Protein AF-A0A378MJ26-F1 (afdb_monomer)

pLDDT: mean 74.01, std 27.98, range [27.72, 98.81]

Radius of gyration: 25.52 Å; Cα contacts (8 Å, |Δi|>4): 151; chains: 1; bounding box: 56×74×54 Å

Structure (mmCIF, N/CA/C/O backbone):
data_AF-A0A378MJ26-F1
#
_entry.id   AF-A0A378MJ26-F1
#
loop_
_atom_site.group_PDB
_atom_site.id
_atom_site.type_symbol
_atom_site.label_atom_id
_atom_site.label_alt_id
_atom_site.label_comp_id
_atom_site.label_asym_id
_atom_site.label_entity_id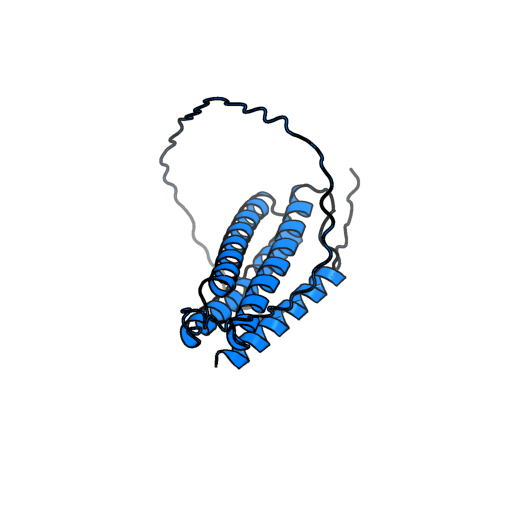
_atom_site.label_seq_id
_atom_site.pdbx_PDB_ins_code
_atom_site.Cartn_x
_atom_site.Cartn_y
_atom_site.Cartn_z
_atom_site.occupancy
_atom_site.B_iso_or_equiv
_atom_site.auth_seq_id
_atom_site.auth_comp_id
_atom_site.auth_asym_id
_atom_site.auth_atom_id
_atom_site.pdbx_PDB_model_num
ATOM 1 N N . MET A 1 1 ? -27.516 7.188 29.081 1.00 41.84 1 MET A N 1
ATOM 2 C CA . MET A 1 1 ? -26.418 7.323 28.101 1.00 41.84 1 MET A CA 1
ATOM 3 C C . MET A 1 1 ? -27.018 7.063 26.730 1.00 41.84 1 MET A C 1
ATOM 5 O O . MET A 1 1 ? -27.682 6.045 26.564 1.00 41.84 1 MET A O 1
ATOM 9 N N . LYS A 1 2 ? -26.960 8.046 25.827 1.00 33.22 2 LYS A N 1
ATOM 10 C CA . LYS A 1 2 ? -27.619 7.982 24.514 1.00 33.22 2 LYS A CA 1
ATOM 11 C C . LYS A 1 2 ? -26.778 7.089 23.599 1.00 33.22 2 LYS A C 1
ATOM 13 O O . LYS A 1 2 ? -25.600 7.364 23.418 1.00 33.22 2 LYS A O 1
ATOM 18 N N . LYS A 1 3 ? -27.381 6.023 23.070 1.00 40.03 3 LYS A N 1
ATOM 19 C CA . LYS A 1 3 ? -26.793 5.185 22.023 1.00 40.03 3 LYS A CA 1
ATOM 20 C C . LYS A 1 3 ? -26.755 6.020 20.744 1.00 40.03 3 LYS A C 1
ATOM 22 O O . LYS A 1 3 ? -27.811 6.293 20.177 1.00 40.03 3 LYS A O 1
ATOM 27 N N . LEU A 1 4 ? -25.573 6.486 20.356 1.00 32.94 4 LEU A N 1
ATOM 28 C CA . LEU A 1 4 ? -25.363 7.118 19.062 1.00 32.94 4 LEU A CA 1
ATOM 29 C C . LEU A 1 4 ? -25.220 5.984 18.042 1.00 32.94 4 LEU A C 1
ATOM 31 O O . LEU A 1 4 ? -24.189 5.328 17.966 1.00 32.94 4 LEU A O 1
ATOM 35 N N . LEU A 1 5 ? -26.313 5.691 17.341 1.00 36.50 5 LEU A N 1
ATOM 36 C CA . LEU A 1 5 ? -26.301 4.869 16.136 1.00 36.50 5 LEU A CA 1
ATOM 37 C C . LEU A 1 5 ? -25.604 5.690 15.047 1.00 36.50 5 LEU A C 1
ATOM 39 O O . LEU A 1 5 ? -26.249 6.470 14.350 1.00 36.50 5 LEU A O 1
ATOM 43 N N . LEU A 1 6 ? -24.284 5.556 14.950 1.00 39.00 6 LEU A N 1
ATOM 44 C CA . LEU A 1 6 ? -23.549 5.961 13.761 1.00 39.00 6 LEU A CA 1
ATOM 45 C C . LEU A 1 6 ? -23.764 4.870 12.717 1.00 39.00 6 LEU A C 1
ATOM 47 O O . LEU A 1 6 ? -23.126 3.822 12.722 1.00 39.00 6 LEU A O 1
ATOM 51 N N . VAL A 1 7 ? -24.750 5.114 11.858 1.00 36.91 7 VAL A N 1
ATOM 52 C CA . VAL A 1 7 ? -24.884 4.440 10.570 1.00 36.91 7 VAL A CA 1
ATOM 53 C C . VAL A 1 7 ? -23.757 4.992 9.698 1.00 36.91 7 VAL A C 1
ATOM 55 O O . VAL A 1 7 ? -23.975 5.897 8.898 1.00 36.91 7 VAL A O 1
ATOM 58 N N . PHE A 1 8 ? -22.530 4.519 9.921 1.00 40.41 8 PHE A N 1
ATOM 59 C CA . PHE A 1 8 ? -21.489 4.657 8.915 1.00 40.41 8 PHE A CA 1
ATOM 60 C C . PHE A 1 8 ? -21.934 3.805 7.736 1.00 40.41 8 PHE A C 1
ATOM 62 O O . PHE A 1 8 ? -22.254 2.623 7.897 1.00 40.41 8 PHE A O 1
ATOM 69 N N . GLY A 1 9 ? -22.087 4.463 6.586 1.00 35.66 9 GLY A N 1
ATOM 70 C CA . GLY A 1 9 ? -22.447 3.819 5.336 1.00 35.66 9 GLY A CA 1
ATOM 71 C C . GLY A 1 9 ? -21.596 2.574 5.164 1.00 35.66 9 GLY A C 1
ATOM 72 O O . GLY A 1 9 ? -20.396 2.604 5.420 1.00 35.66 9 GLY A O 1
ATOM 73 N N . VAL A 1 10 ? -22.258 1.473 4.814 1.00 41.44 10 VAL A N 1
ATOM 74 C CA . VAL A 1 10 ? -21.604 0.214 4.482 1.00 41.44 10 VAL A CA 1
ATOM 75 C C . VAL A 1 10 ? -20.578 0.537 3.408 1.00 41.44 10 VAL A C 1
ATOM 77 O O . VAL A 1 10 ? -20.935 0.754 2.251 1.00 41.44 10 VAL A O 1
ATOM 80 N N . LEU A 1 11 ? -19.320 0.628 3.820 1.00 38.59 11 LEU A N 1
ATOM 81 C CA . LEU A 1 11 ? -18.196 0.794 2.932 1.00 38.59 11 LEU A CA 1
ATOM 82 C C . LEU A 1 11 ? -18.033 -0.579 2.283 1.00 38.59 11 LEU A C 1
ATOM 84 O O . LEU A 1 11 ? -17.382 -1.478 2.809 1.00 38.59 11 LEU A O 1
ATOM 88 N N . LEU A 1 12 ? -18.809 -0.786 1.216 1.00 40.4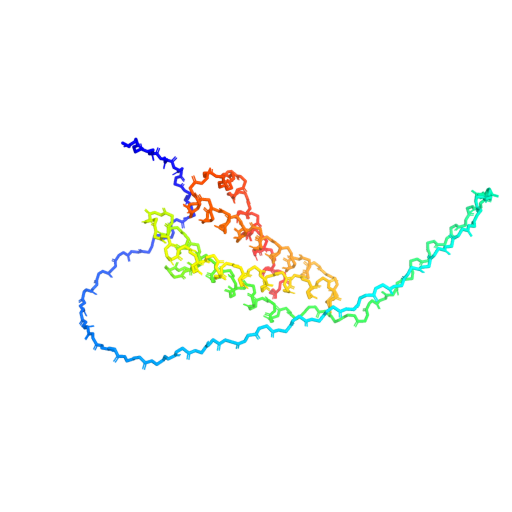1 12 LEU A N 1
ATOM 89 C CA . LEU A 1 12 ? -18.801 -1.978 0.381 1.00 40.41 12 LEU A CA 1
ATOM 90 C C . LEU A 1 12 ? -17.483 -1.986 -0.395 1.00 40.41 12 LEU A C 1
ATOM 92 O O . LEU A 1 12 ? -17.468 -1.793 -1.606 1.00 40.41 12 LEU A O 1
ATOM 96 N N . LEU A 1 13 ? -16.378 -2.249 0.305 1.00 44.59 13 LEU A N 1
ATOM 97 C CA . LEU A 1 13 ? -15.264 -2.966 -0.297 1.00 44.59 13 LEU A CA 1
ATOM 98 C C . LEU A 1 13 ? -15.880 -4.269 -0.794 1.00 44.59 13 LEU A C 1
ATOM 100 O O . LEU A 1 13 ? -16.390 -5.068 -0.006 1.00 44.59 13 LEU A O 1
ATOM 104 N N . SER A 1 14 ? -16.002 -4.355 -2.116 1.00 38.53 14 SER A N 1
ATOM 105 C CA . SER A 1 14 ? -16.611 -5.434 -2.884 1.00 38.53 14 SER A CA 1
ATOM 106 C C . SER A 1 14 ? -16.611 -6.756 -2.120 1.00 38.53 14 SER A C 1
ATOM 108 O O . SER A 1 14 ? -15.579 -7.410 -2.005 1.00 38.53 14 SER A O 1
ATOM 110 N N . LEU A 1 15 ? -17.788 -7.151 -1.610 1.00 36.97 15 LEU A N 1
ATOM 111 C CA . LEU A 1 15 ? -18.037 -8.499 -1.113 1.00 36.97 15 LEU A CA 1
ATOM 112 C C . LEU A 1 15 ? -17.757 -9.472 -2.266 1.00 36.97 15 LEU A C 1
ATOM 114 O O . LEU A 1 15 ? -18.637 -9.778 -3.075 1.00 36.97 15 LEU A O 1
ATOM 118 N N . GLY A 1 16 ? -16.530 -9.981 -2.328 1.00 31.47 16 GLY A N 1
ATOM 119 C CA . GLY A 1 16 ? -16.249 -11.262 -2.944 1.00 31.47 16 GLY A CA 1
ATOM 120 C C . GLY A 1 16 ? -17.086 -12.297 -2.204 1.00 31.47 16 GLY A C 1
ATOM 121 O O . GLY A 1 16 ? -16.778 -12.685 -1.080 1.00 31.47 16 GLY A O 1
ATOM 122 N N . LEU A 1 17 ? -18.209 -12.684 -2.808 1.00 31.86 17 LEU A N 1
ATOM 123 C CA . LEU A 1 17 ? -19.111 -13.721 -2.324 1.00 31.86 17 LEU A CA 1
ATOM 124 C C . LEU A 1 17 ? -18.363 -15.071 -2.298 1.00 31.86 17 LEU A C 1
ATOM 126 O O . LEU A 1 17 ? -18.468 -15.873 -3.223 1.00 31.86 17 LEU A O 1
ATOM 130 N N . ALA A 1 18 ? -17.601 -15.349 -1.240 1.00 34.31 18 ALA A N 1
ATOM 131 C CA . ALA A 1 18 ? -17.119 -16.693 -0.949 1.00 34.31 18 ALA A CA 1
ATOM 132 C C . ALA A 1 18 ? -18.161 -17.403 -0.077 1.00 34.31 18 ALA A C 1
ATOM 134 O O . ALA A 1 18 ? -18.455 -17.014 1.053 1.00 34.31 18 ALA A O 1
ATOM 135 N N . ALA A 1 19 ? -18.776 -18.430 -0.658 1.00 29.81 19 ALA A N 1
ATOM 136 C CA . ALA A 1 19 ? -19.819 -19.232 -0.046 1.00 29.81 19 ALA A CA 1
ATOM 137 C C . ALA A 1 19 ? -19.384 -19.849 1.296 1.00 29.81 19 ALA A C 1
ATOM 139 O O . ALA A 1 19 ? -18.313 -20.433 1.433 1.00 29.81 19 ALA A O 1
ATOM 140 N N . CYS A 1 20 ? -20.298 -19.772 2.260 1.00 29.83 20 CYS A N 1
ATOM 141 C CA . CYS A 1 20 ? -20.237 -20.399 3.570 1.00 29.83 20 CYS A CA 1
ATOM 142 C C . CYS A 1 20 ? -20.012 -21.922 3.457 1.00 29.83 20 CYS A C 1
ATOM 144 O O . CYS A 1 20 ? -20.815 -22.629 2.841 1.00 29.83 20 CYS A O 1
ATOM 146 N N . LYS A 1 21 ? -18.967 -22.445 4.105 1.00 33.62 21 LYS A N 1
ATOM 147 C CA . LYS A 1 21 ? -18.923 -23.842 4.555 1.00 33.62 21 LYS A CA 1
ATOM 148 C C . LYS A 1 21 ? -18.512 -23.890 6.019 1.00 33.62 21 LYS A C 1
ATOM 150 O O . LYS A 1 21 ? -17.355 -23.707 6.369 1.00 33.62 21 LYS A O 1
ATOM 155 N N . THR A 1 22 ? -19.504 -24.155 6.854 1.00 34.94 22 THR A N 1
ATOM 156 C CA . THR A 1 22 ? -19.378 -24.560 8.250 1.00 34.94 22 THR A CA 1
ATOM 157 C C . THR A 1 22 ? -18.671 -25.910 8.363 1.00 34.94 22 THR A C 1
ATOM 159 O O . THR A 1 22 ? -19.033 -26.858 7.663 1.00 34.94 22 THR A O 1
ATOM 162 N N . ALA A 1 23 ? -17.748 -26.021 9.317 1.00 31.22 23 ALA A N 1
ATOM 163 C CA . ALA A 1 23 ? -17.515 -27.251 10.066 1.00 31.22 23 ALA A CA 1
ATOM 164 C C . ALA A 1 23 ? -16.940 -26.915 11.453 1.00 31.22 23 ALA A C 1
ATOM 166 O O . ALA A 1 23 ? -15.793 -26.497 11.584 1.00 31.22 23 ALA A O 1
ATOM 167 N N . ASP A 1 24 ? -17.768 -27.111 12.477 1.00 35.88 24 ASP A N 1
ATOM 168 C CA . ASP A 1 24 ? -17.391 -27.135 13.889 1.00 35.88 24 ASP A CA 1
ATOM 169 C C . ASP A 1 24 ? -16.464 -28.322 14.210 1.00 35.88 24 ASP A C 1
ATOM 171 O O . ASP A 1 24 ? -16.768 -29.459 13.837 1.00 35.88 24 ASP A O 1
ATOM 175 N N . ASN A 1 25 ? -15.393 -28.091 14.983 1.00 33.00 25 ASN A N 1
ATOM 176 C CA . ASN A 1 25 ? -15.246 -28.622 16.353 1.00 33.00 25 ASN A CA 1
ATOM 177 C C . ASN A 1 25 ? -13.850 -28.373 16.972 1.00 33.00 25 ASN A C 1
ATOM 179 O O . ASN A 1 25 ? -12.848 -28.910 16.517 1.00 33.00 25 ASN A O 1
ATOM 183 N N . SER A 1 26 ? -13.858 -27.634 18.090 1.00 34.75 26 SER A N 1
ATOM 184 C CA . SER A 1 26 ? -13.291 -27.962 19.416 1.00 34.75 26 SER A CA 1
ATOM 185 C C . SER A 1 26 ? -11.930 -28.677 19.541 1.00 34.75 26 SER A C 1
ATOM 187 O O . SER A 1 26 ? -11.811 -29.861 19.243 1.00 34.75 26 SER A O 1
ATOM 189 N N . SER A 1 27 ? -10.963 -28.034 20.213 1.00 28.84 27 SER A N 1
ATOM 190 C CA . SER A 1 27 ? -10.511 -28.445 21.564 1.00 28.84 27 SER A CA 1
ATOM 191 C C . SER A 1 27 ? -9.521 -27.428 22.160 1.00 28.84 27 SER A C 1
ATOM 193 O O . SER A 1 27 ? -8.908 -26.642 21.446 1.00 28.84 27 SER A O 1
ATOM 195 N N . ALA A 1 28 ? -9.428 -27.406 23.489 1.00 32.03 28 ALA A N 1
ATOM 196 C CA . ALA A 1 28 ? -8.846 -26.343 24.297 1.00 32.03 28 ALA A CA 1
ATOM 197 C C . ALA A 1 28 ? -7.544 -26.756 25.030 1.00 32.03 28 ALA A C 1
ATOM 199 O O . ALA A 1 28 ? -7.288 -27.944 25.203 1.00 32.03 28 ALA A O 1
ATOM 200 N N . ILE A 1 29 ? -6.864 -25.733 25.586 1.00 31.48 29 ILE A N 1
ATOM 201 C CA . ILE A 1 29 ? -5.961 -25.717 26.771 1.00 31.48 29 ILE A CA 1
ATOM 202 C C . ILE A 1 29 ? -4.489 -26.150 26.546 1.00 31.48 29 ILE A C 1
ATOM 204 O O . ILE A 1 29 ? -4.211 -27.321 26.333 1.00 31.48 29 ILE A O 1
ATOM 208 N N . SER A 1 30 ? -3.500 -25.257 26.750 1.00 27.72 30 SER A N 1
ATOM 209 C CA . SER A 1 30 ? -2.912 -24.948 28.076 1.00 27.72 30 SER A CA 1
ATOM 210 C C . SER A 1 30 ? -1.718 -23.976 28.034 1.00 27.72 30 SER A C 1
ATOM 212 O O . SER A 1 30 ? -0.936 -23.958 27.091 1.00 27.72 30 SER A O 1
ATOM 214 N N . ASN A 1 31 ? -1.577 -23.225 29.128 1.00 31.58 31 ASN A N 1
ATOM 215 C CA . ASN A 1 31 ? -0.540 -22.249 29.479 1.00 31.58 31 ASN A CA 1
ATOM 216 C C . ASN A 1 31 ? 0.922 -22.734 29.383 1.00 31.58 31 ASN A C 1
ATOM 218 O O . ASN A 1 31 ? 1.231 -23.864 29.764 1.00 31.58 31 ASN A O 1
ATOM 222 N N . SER A 1 32 ? 1.846 -21.786 29.166 1.00 28.30 32 SER A N 1
ATOM 223 C CA . SER A 1 32 ? 2.973 -21.566 30.096 1.00 28.30 32 SER A CA 1
ATOM 224 C C . SER A 1 32 ? 3.619 -20.182 29.954 1.00 28.30 32 SER A C 1
ATOM 226 O O . SER A 1 32 ? 3.966 -19.745 28.864 1.00 28.30 32 SER A O 1
ATOM 228 N N . ASN A 1 33 ? 3.785 -19.537 31.114 1.00 34.94 33 ASN A N 1
ATOM 229 C CA . ASN A 1 33 ? 4.551 -18.322 31.399 1.00 34.94 33 ASN A CA 1
ATOM 230 C C . ASN A 1 33 ? 6.022 -18.387 30.958 1.00 34.94 33 ASN A C 1
ATOM 232 O O . ASN A 1 33 ? 6.658 -19.426 31.136 1.00 34.94 33 ASN A O 1
ATOM 236 N N . LYS A 1 34 ? 6.587 -17.221 30.613 1.00 31.86 34 LYS A N 1
ATOM 237 C CA . LYS A 1 34 ? 7.864 -16.665 31.128 1.00 31.86 34 LYS A CA 1
ATOM 238 C C . LYS A 1 34 ? 8.054 -15.278 30.506 1.00 31.86 34 LYS A C 1
ATOM 240 O O . LYS A 1 34 ? 8.027 -15.157 29.295 1.00 31.86 34 LYS A O 1
ATOM 245 N N . GLU A 1 35 ? 7.952 -14.191 31.256 1.00 33.25 35 GLU A N 1
ATOM 246 C CA . GLU A 1 35 ? 8.903 -13.578 32.199 1.00 33.25 35 GLU A CA 1
ATOM 247 C C . GLU A 1 35 ? 9.295 -12.205 31.647 1.00 33.25 35 GLU A C 1
ATOM 249 O O . GLU A 1 35 ? 9.642 -12.045 30.482 1.00 33.25 35 GLU A O 1
ATOM 254 N N . ALA A 1 36 ? 9.151 -11.211 32.515 1.00 40.03 36 ALA A N 1
ATOM 255 C CA . ALA A 1 36 ? 9.443 -9.818 32.269 1.00 40.03 36 ALA A CA 1
ATOM 256 C C . ALA A 1 36 ? 10.946 -9.577 32.088 1.00 40.03 36 ALA A C 1
ATOM 258 O O . ALA A 1 36 ? 11.759 -10.162 32.801 1.00 40.03 36 ALA A O 1
ATOM 259 N N . SER A 1 37 ? 11.296 -8.605 31.250 1.00 33.47 37 SER A N 1
ATOM 260 C CA . SER A 1 37 ? 12.498 -7.807 31.464 1.00 33.47 37 SER A CA 1
ATOM 261 C C . SER A 1 37 ? 12.195 -6.350 31.133 1.00 33.47 37 SER A C 1
ATOM 263 O O . SER A 1 37 ? 11.621 -6.030 30.097 1.00 33.47 37 SER A O 1
ATOM 265 N N . LYS A 1 38 ?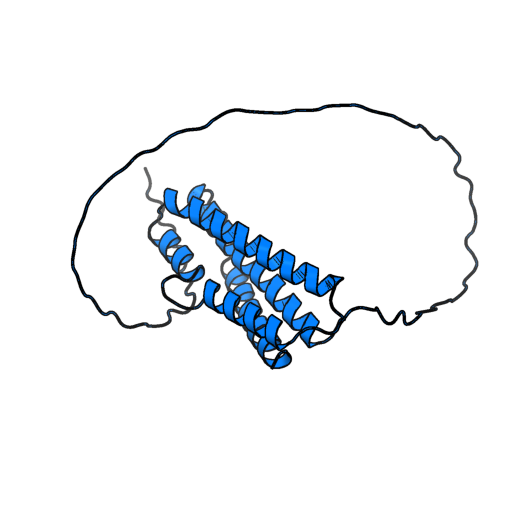 12.525 -5.489 32.088 1.00 36.53 38 LYS A N 1
ATOM 266 C CA . LYS A 1 38 ? 12.424 -4.029 32.084 1.00 36.53 38 LYS A CA 1
ATOM 267 C C . LYS A 1 38 ? 13.852 -3.505 32.298 1.00 36.53 38 LYS A C 1
ATOM 269 O O . LYS A 1 38 ? 14.648 -4.254 32.863 1.00 36.53 38 LYS A O 1
ATOM 274 N N . ILE A 1 39 ? 14.069 -2.210 32.016 1.00 31.91 39 ILE A N 1
ATOM 275 C CA . ILE A 1 39 ? 15.252 -1.348 32.304 1.00 31.91 39 ILE A CA 1
ATOM 276 C C . ILE A 1 39 ? 16.142 -1.162 31.054 1.00 31.91 39 ILE A C 1
ATOM 278 O O . ILE A 1 39 ? 16.490 -2.155 30.433 1.00 31.91 39 ILE A O 1
ATOM 282 N N . ALA A 1 40 ? 16.598 0.031 30.650 1.00 30.42 40 ALA A N 1
ATOM 283 C CA . ALA A 1 40 ? 16.296 1.434 30.974 1.00 30.42 40 ALA A CA 1
ATOM 284 C C . ALA A 1 40 ? 17.021 2.352 29.958 1.00 30.42 40 ALA A C 1
ATOM 286 O O . ALA A 1 40 ? 17.854 1.882 29.187 1.00 30.42 40 ALA A O 1
ATOM 287 N N . ASP A 1 41 ? 16.669 3.638 30.035 1.00 34.41 41 ASP A N 1
ATOM 288 C CA . ASP A 1 41 ? 17.259 4.853 29.455 1.00 34.41 41 ASP A CA 1
ATOM 289 C C . ASP A 1 41 ? 18.772 4.874 29.182 1.00 34.41 41 ASP A C 1
ATOM 291 O O . ASP A 1 41 ? 19.563 4.485 30.039 1.00 34.41 41 ASP A O 1
ATOM 295 N N . GLU A 1 42 ? 19.157 5.555 28.095 1.00 34.44 42 GLU A N 1
ATOM 296 C CA . GLU A 1 42 ? 20.314 6.462 28.095 1.00 34.44 42 GLU A CA 1
ATOM 297 C C . GLU A 1 42 ? 19.992 7.749 27.308 1.00 34.44 42 GLU A C 1
ATOM 299 O O . GLU A 1 42 ? 19.967 7.773 26.079 1.00 34.44 42 GLU A O 1
ATOM 304 N N . GLU A 1 43 ? 19.774 8.845 2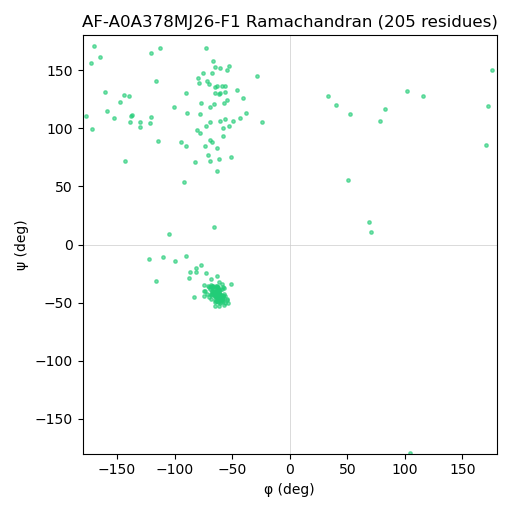8.041 1.00 35.03 43 GLU A N 1
ATOM 305 C CA . GLU A 1 43 ? 19.941 10.217 27.554 1.00 35.03 43 GLU A CA 1
ATOM 306 C C . GLU A 1 43 ? 21.437 10.525 27.357 1.00 35.03 43 GLU A C 1
ATOM 308 O O . GLU A 1 43 ? 22.250 10.267 28.249 1.00 35.03 43 GLU A O 1
ATOM 313 N N . LYS A 1 44 ? 21.799 11.209 26.262 1.00 37.28 44 LYS A N 1
ATOM 314 C CA . LYS A 1 44 ? 22.994 12.069 26.224 1.00 37.28 44 LYS A CA 1
ATOM 315 C C . LYS A 1 44 ? 22.707 13.393 25.519 1.00 37.28 44 LYS A C 1
ATOM 317 O O . LYS A 1 44 ? 22.538 13.454 24.308 1.00 37.28 44 LYS A O 1
ATOM 322 N N . GLN A 1 45 ? 22.715 14.455 26.320 1.00 31.92 45 GLN A N 1
ATOM 323 C CA . GLN A 1 45 ? 22.887 15.847 25.909 1.00 31.92 45 GLN A CA 1
ATOM 324 C C . GLN A 1 45 ? 24.370 16.175 25.667 1.00 31.92 45 GLN A C 1
ATOM 326 O O . GLN A 1 45 ? 25.216 15.776 26.466 1.00 31.92 45 GLN A O 1
ATOM 331 N N . GLN A 1 46 ? 24.652 17.004 24.658 1.00 30.39 46 GLN A N 1
ATOM 332 C CA . GLN A 1 46 ? 25.700 18.049 24.626 1.00 30.39 46 GLN A CA 1
ATOM 333 C C . GLN A 1 46 ? 25.489 18.858 23.329 1.00 30.39 46 GLN A C 1
ATOM 335 O O . GLN A 1 46 ? 25.605 18.300 22.249 1.00 30.39 46 GLN A O 1
ATOM 340 N N . LYS A 1 47 ? 24.844 20.030 23.359 1.00 28.83 47 LYS A N 1
ATOM 341 C CA . LYS A 1 47 ? 25.295 21.392 23.725 1.00 28.83 47 LYS A CA 1
ATOM 342 C C . LYS A 1 47 ? 26.105 22.113 22.625 1.00 28.83 47 LYS A C 1
ATOM 344 O O . LYS A 1 47 ? 27.273 21.814 22.435 1.00 28.83 47 LYS A O 1
ATOM 349 N N . GLU A 1 48 ? 25.406 23.084 22.023 1.00 37.19 48 GLU A N 1
ATOM 350 C CA . GLU A 1 48 ? 25.780 24.418 21.505 1.00 37.19 48 GLU A CA 1
ATOM 351 C C . GLU A 1 48 ? 27.175 24.655 20.912 1.00 37.19 48 GLU A C 1
ATOM 353 O O . GLU A 1 48 ? 28.171 24.603 21.627 1.00 37.19 48 GLU A O 1
ATOM 358 N N . GLU A 1 49 ? 27.192 25.198 19.691 1.00 32.91 49 GLU A N 1
ATOM 359 C CA . GLU A 1 49 ? 28.025 26.367 19.405 1.00 32.91 49 GLU A CA 1
ATOM 360 C C . GLU A 1 49 ? 27.311 27.305 18.418 1.00 32.91 49 GLU A C 1
ATOM 362 O O . GLU A 1 49 ? 26.782 26.882 17.391 1.00 32.91 49 GLU A O 1
ATOM 367 N N . SER A 1 50 ? 27.234 28.577 18.805 1.00 32.25 50 SER A N 1
ATOM 368 C CA . SER A 1 50 ? 26.710 29.688 18.017 1.00 32.25 50 SER A CA 1
ATOM 369 C C . SER A 1 50 ? 27.857 30.307 17.225 1.00 32.25 50 SER A C 1
ATOM 371 O O . SER A 1 50 ? 28.850 30.693 17.836 1.00 32.25 50 SER A O 1
ATOM 373 N N . GLU A 1 51 ? 27.690 30.518 15.921 1.00 36.47 51 GLU A N 1
ATOM 374 C CA . GLU A 1 51 ? 28.483 31.509 15.190 1.00 36.47 51 GLU A CA 1
ATOM 375 C C . GLU A 1 51 ? 27.562 32.554 14.555 1.00 36.47 51 GLU A C 1
ATOM 377 O O . GLU A 1 51 ? 26.781 32.308 13.639 1.00 36.47 51 GLU A O 1
ATOM 382 N N . GLU A 1 52 ? 27.656 33.743 15.136 1.00 30.83 52 GLU A N 1
ATOM 383 C CA . GLU A 1 52 ? 27.224 35.022 14.607 1.00 30.83 52 GLU A CA 1
ATOM 384 C C . GLU A 1 52 ? 28.140 35.397 13.433 1.00 30.83 52 GLU A C 1
ATOM 386 O O . GLU A 1 52 ? 29.337 35.605 13.625 1.00 30.83 52 GLU A O 1
ATOM 391 N N . VAL A 1 53 ? 27.586 35.536 12.227 1.00 35.78 53 VAL A N 1
ATOM 392 C CA . VAL A 1 53 ? 28.241 36.280 11.142 1.00 35.78 53 VAL A CA 1
ATOM 393 C C . VAL A 1 53 ? 27.314 37.406 10.709 1.00 35.78 53 VAL A C 1
ATOM 395 O O . VAL A 1 53 ? 26.297 37.211 10.048 1.00 35.78 53 VAL A O 1
ATOM 398 N N . THR A 1 54 ? 27.686 38.606 11.136 1.00 34.69 54 THR A N 1
ATOM 399 C CA . THR A 1 54 ? 27.227 39.881 10.596 1.00 34.69 54 THR A CA 1
ATOM 400 C C . THR A 1 54 ? 27.998 40.176 9.306 1.00 34.69 54 THR A C 1
ATOM 402 O O . THR A 1 54 ? 29.207 39.956 9.250 1.00 34.69 54 THR A O 1
ATOM 405 N N . GLY A 1 55 ? 27.332 40.691 8.266 1.00 31.44 55 GLY A N 1
ATOM 406 C CA . GLY A 1 55 ? 28.042 41.130 7.061 1.00 31.44 55 GLY A CA 1
ATOM 407 C C . GLY A 1 55 ? 27.170 41.486 5.859 1.00 31.44 55 GLY A C 1
ATOM 408 O O . GLY A 1 55 ? 27.006 40.661 4.976 1.00 31.44 55 GLY A O 1
ATOM 409 N N . ASN A 1 56 ? 26.714 42.741 5.845 1.00 34.59 56 ASN A N 1
ATOM 410 C CA . ASN A 1 56 ? 26.422 43.619 4.701 1.00 34.59 56 ASN A CA 1
ATOM 411 C C . ASN A 1 56 ? 25.504 43.153 3.556 1.00 34.59 56 ASN A C 1
ATOM 413 O O . ASN A 1 56 ? 25.895 42.399 2.670 1.00 34.59 56 ASN A O 1
ATOM 417 N N . ASP A 1 57 ? 24.345 43.816 3.505 1.00 45.41 57 ASP A N 1
ATOM 418 C CA . ASP A 1 57 ? 23.665 44.198 2.269 1.00 45.41 57 ASP A CA 1
ATOM 419 C C . ASP A 1 57 ? 24.603 45.056 1.404 1.00 45.41 57 ASP A C 1
ATOM 421 O O . ASP A 1 57 ? 25.043 46.118 1.844 1.00 45.41 57 ASP A O 1
ATOM 425 N N . ASP A 1 58 ? 24.881 44.619 0.178 1.00 39.66 58 ASP A N 1
ATOM 426 C CA . ASP A 1 58 ? 25.298 45.506 -0.907 1.00 39.66 58 ASP A CA 1
ATOM 427 C C . ASP A 1 58 ? 24.777 44.958 -2.245 1.00 39.66 58 ASP A C 1
ATOM 429 O O . ASP A 1 58 ? 25.040 43.816 -2.636 1.00 39.66 58 ASP A O 1
ATOM 433 N N . ASP A 1 59 ? 24.011 45.818 -2.915 1.00 46.84 59 ASP A N 1
ATOM 434 C CA . ASP A 1 59 ? 23.499 45.712 -4.279 1.00 46.84 59 ASP A CA 1
ATOM 435 C C . ASP A 1 59 ? 24.536 45.148 -5.257 1.00 46.84 59 ASP A C 1
ATOM 437 O O . ASP A 1 59 ? 25.595 45.743 -5.453 1.00 46.84 59 ASP A O 1
ATOM 441 N N . ASN A 1 60 ? 24.178 44.087 -5.985 1.00 38.59 60 ASN A N 1
ATOM 442 C CA . ASN A 1 60 ? 24.745 43.830 -7.305 1.00 38.59 60 ASN A CA 1
ATOM 443 C C . ASN A 1 60 ? 23.648 43.378 -8.278 1.00 38.59 60 ASN A C 1
ATOM 445 O O . ASN A 1 60 ? 23.074 42.298 -8.182 1.00 38.59 60 ASN A O 1
ATOM 449 N N . ASN A 1 61 ? 23.385 44.289 -9.207 1.00 44.09 61 ASN A N 1
ATOM 450 C CA . ASN A 1 61 ? 22.630 44.181 -10.445 1.00 44.09 61 ASN A CA 1
ATOM 451 C C . ASN A 1 61 ? 22.942 42.885 -11.227 1.00 44.09 61 ASN A C 1
ATOM 453 O O . ASN A 1 61 ? 24.014 42.782 -11.822 1.00 44.09 61 ASN A O 1
ATOM 457 N N . TYR A 1 62 ? 22.001 41.936 -11.273 1.00 45.06 62 TYR A N 1
ATOM 458 C CA . TYR A 1 62 ? 22.042 40.800 -12.201 1.00 45.06 62 TYR A CA 1
ATOM 459 C C . TYR A 1 62 ? 21.323 41.177 -13.499 1.00 45.06 62 TYR A C 1
ATOM 461 O O . TYR A 1 62 ? 20.136 40.917 -13.674 1.00 45.06 62 TYR A O 1
ATOM 469 N N . ASP A 1 63 ? 22.070 41.817 -14.392 1.00 48.47 63 ASP A N 1
ATOM 470 C CA . ASP A 1 63 ? 21.788 41.818 -15.824 1.00 48.47 63 ASP A CA 1
ATOM 471 C C . ASP A 1 63 ? 22.947 41.070 -16.487 1.00 48.47 63 ASP A C 1
ATOM 473 O O . ASP A 1 63 ? 23.984 41.663 -16.771 1.00 48.47 63 ASP A O 1
ATOM 477 N N . ASP A 1 64 ? 22.813 39.749 -16.611 1.00 45.47 64 ASP A N 1
ATOM 478 C CA . ASP A 1 64 ? 23.351 39.033 -17.767 1.00 45.47 64 ASP A CA 1
ATOM 479 C C . ASP A 1 64 ? 22.628 37.692 -17.921 1.00 45.47 64 ASP A C 1
ATOM 481 O O . ASP A 1 64 ? 22.670 36.812 -17.057 1.00 45.47 64 ASP A O 1
ATOM 485 N N . VAL A 1 65 ? 21.909 37.590 -19.031 1.00 52.34 65 VAL A N 1
ATOM 486 C CA . VAL A 1 65 ? 21.307 36.372 -19.551 1.00 52.34 65 VAL A CA 1
ATOM 487 C C . VAL A 1 65 ? 22.435 35.601 -20.213 1.00 52.34 65 VAL A C 1
ATOM 489 O O . VAL A 1 65 ? 22.930 36.027 -21.253 1.00 52.34 65 VAL A O 1
ATOM 492 N N . LEU A 1 66 ? 22.817 34.462 -19.649 1.00 45.16 66 LEU A N 1
ATOM 493 C CA . LEU A 1 66 ? 23.512 33.438 -20.414 1.00 45.16 66 LEU A CA 1
ATOM 494 C C . LEU A 1 66 ? 22.818 32.107 -20.179 1.00 45.16 66 LEU A C 1
ATOM 496 O O . LEU A 1 66 ? 22.970 31.468 -19.140 1.00 45.16 66 LEU A O 1
ATOM 500 N N . ASP A 1 67 ? 22.018 31.774 -21.190 1.00 51.56 67 ASP A N 1
ATOM 501 C CA . ASP A 1 67 ? 21.651 30.427 -21.580 1.00 51.56 67 ASP A CA 1
ATOM 502 C C . ASP A 1 67 ? 22.863 29.499 -21.427 1.00 51.56 67 ASP A C 1
ATOM 504 O O . ASP A 1 67 ? 23.848 29.618 -22.153 1.00 51.56 67 ASP A O 1
ATOM 508 N N . ASP A 1 68 ? 22.765 28.569 -20.492 1.00 42.97 68 ASP A N 1
ATOM 509 C CA . ASP A 1 68 ? 23.403 27.266 -20.599 1.00 42.97 68 ASP A CA 1
ATOM 510 C C . ASP A 1 68 ? 22.414 26.280 -19.972 1.00 42.97 68 ASP A C 1
ATOM 512 O O . ASP A 1 68 ? 22.621 25.736 -18.886 1.00 42.97 68 ASP A O 1
ATOM 516 N N . ASP A 1 69 ? 21.317 26.037 -20.700 1.00 45.12 69 ASP A N 1
ATOM 517 C CA . ASP A 1 69 ? 20.612 24.753 -20.684 1.00 45.12 69 ASP A CA 1
ATOM 518 C C . ASP A 1 69 ? 21.578 23.691 -21.233 1.00 45.12 69 ASP A C 1
ATOM 520 O O . ASP A 1 69 ? 21.393 23.096 -22.294 1.00 45.12 69 ASP A O 1
ATOM 524 N N . ASN A 1 70 ? 22.677 23.477 -20.517 1.00 42.56 70 ASN A N 1
ATOM 525 C CA . ASN A 1 70 ? 23.476 22.286 -20.643 1.00 42.56 70 ASN A CA 1
ATOM 526 C C . ASN A 1 70 ? 22.758 21.254 -19.776 1.00 42.56 70 ASN A C 1
ATOM 528 O O . ASN A 1 70 ? 23.196 20.915 -18.675 1.00 42.56 70 ASN A O 1
ATOM 532 N N . GLU A 1 71 ? 21.598 20.817 -20.275 1.00 52.00 71 GLU A N 1
ATOM 533 C CA . GLU A 1 71 ? 20.957 19.556 -19.927 1.00 52.00 71 GLU A CA 1
ATOM 534 C C . GLU A 1 71 ? 21.958 18.478 -20.349 1.00 52.00 71 GLU A C 1
ATOM 536 O O . GLU A 1 71 ? 21.882 17.866 -21.411 1.00 52.00 71 GLU A O 1
ATOM 541 N N . SER A 1 72 ? 23.035 18.356 -19.570 1.00 50.94 72 SER A N 1
ATOM 542 C CA . SER A 1 72 ? 23.927 17.231 -19.675 1.00 50.94 72 SER A CA 1
ATOM 543 C C . SER A 1 72 ? 23.035 16.048 -19.364 1.00 50.94 72 SER A C 1
ATOM 545 O O . SER A 1 72 ? 22.637 15.884 -18.208 1.00 50.94 72 SER A O 1
ATOM 547 N N . ASP A 1 73 ? 22.704 15.282 -20.403 1.00 51.75 73 ASP A N 1
ATOM 548 C CA . ASP A 1 73 ? 22.310 13.883 -20.330 1.00 51.75 73 ASP A CA 1
ATOM 549 C C . ASP A 1 73 ? 23.388 13.154 -19.510 1.00 51.75 73 ASP A C 1
ATOM 551 O O . ASP A 1 73 ? 24.273 12.471 -20.030 1.00 51.75 73 ASP A O 1
ATOM 555 N N . ILE A 1 74 ? 23.371 13.354 -18.193 1.00 55.31 74 ILE A N 1
ATOM 556 C CA . ILE A 1 74 ? 23.898 12.403 -17.241 1.00 55.31 74 ILE A CA 1
ATOM 557 C C . ILE A 1 74 ? 22.921 11.254 -17.406 1.00 55.31 74 ILE A C 1
ATOM 559 O O . ILE A 1 74 ? 21.865 11.222 -16.776 1.00 55.31 74 ILE A O 1
ATOM 563 N N . GLU A 1 75 ? 23.226 10.358 -18.349 1.00 57.16 75 GLU A N 1
ATOM 564 C CA . GLU A 1 75 ? 22.674 9.015 -18.318 1.00 57.16 75 GLU A CA 1
ATOM 565 C C . GLU A 1 75 ? 22.915 8.540 -16.890 1.00 57.16 75 GLU A C 1
ATOM 567 O O . GLU A 1 75 ? 24.061 8.355 -16.481 1.00 57.16 75 GLU A O 1
ATOM 572 N N . SER A 1 76 ? 21.852 8.483 -16.086 1.00 64.88 76 SER A N 1
ATOM 573 C CA . SER A 1 76 ? 22.006 8.012 -14.725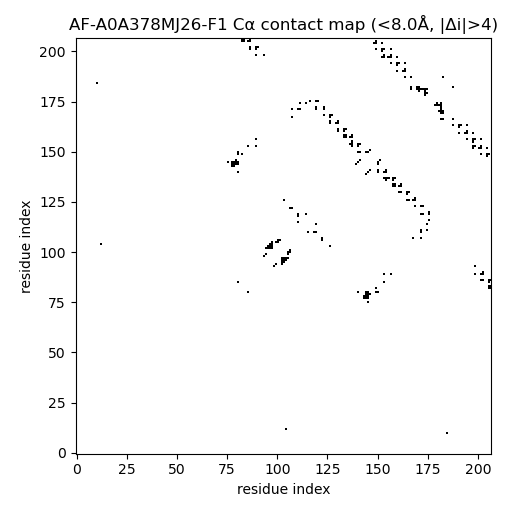 1.00 64.88 76 SER A CA 1
ATOM 574 C C . SER A 1 76 ? 22.529 6.583 -14.826 1.00 64.88 76 SER A C 1
ATOM 576 O O . SER A 1 76 ? 21.983 5.765 -15.574 1.00 64.88 76 SER A O 1
ATOM 578 N N . ASP A 1 77 ? 23.595 6.282 -14.084 1.00 86.69 77 ASP A N 1
ATOM 579 C CA . ASP A 1 77 ? 24.171 4.935 -13.974 1.00 86.69 77 ASP A CA 1
ATOM 580 C C . ASP A 1 77 ? 23.205 3.952 -13.268 1.00 86.69 77 ASP A C 1
ATOM 582 O O . ASP A 1 77 ? 23.612 2.881 -12.821 1.00 86.69 77 ASP A O 1
ATOM 586 N N . LEU A 1 78 ? 21.924 4.315 -13.133 1.00 91.56 78 LEU A N 1
ATOM 587 C CA . LEU A 1 78 ? 20.897 3.503 -12.507 1.00 91.56 78 LEU A CA 1
ATOM 588 C C . LEU A 1 78 ? 20.533 2.325 -13.404 1.00 91.56 78 LEU A C 1
ATOM 590 O O . LEU A 1 78 ? 20.396 2.436 -14.630 1.00 91.56 78 LEU A O 1
ATOM 594 N N . GLU A 1 79 ? 20.324 1.184 -12.762 1.00 94.69 79 GLU A N 1
ATOM 595 C CA . GLU A 1 79 ? 19.899 -0.023 -13.446 1.00 94.69 79 GLU A CA 1
ATOM 596 C C . GLU A 1 79 ? 18.408 0.063 -13.819 1.00 94.69 79 GLU A C 1
ATOM 598 O O . GLU A 1 79 ? 17.613 0.710 -13.129 1.00 94.69 79 GLU A O 1
ATOM 603 N N . PRO A 1 80 ? 17.993 -0.552 -14.941 1.00 95.12 80 PRO A N 1
ATOM 604 C CA . PRO A 1 80 ? 16.579 -0.682 -15.259 1.00 95.12 80 PRO A CA 1
ATOM 605 C C . PRO A 1 80 ? 15.870 -1.561 -14.225 1.00 95.12 80 PRO A C 1
ATOM 607 O O . PRO A 1 80 ? 16.465 -2.474 -13.659 1.00 95.12 80 PRO A O 1
ATOM 610 N N . ILE A 1 81 ? 14.569 -1.330 -14.047 1.00 96.50 81 ILE A N 1
ATOM 611 C CA . ILE A 1 81 ? 13.739 -2.119 -13.135 1.00 96.50 81 ILE A CA 1
ATOM 612 C C . ILE A 1 81 ? 13.791 -3.621 -13.463 1.00 96.50 81 ILE A C 1
ATOM 614 O O . ILE A 1 81 ? 13.575 -4.031 -14.611 1.00 96.50 81 ILE A O 1
ATOM 618 N N . ASP A 1 82 ? 14.017 -4.454 -12.445 1.00 97.38 82 ASP A N 1
ATOM 619 C CA . ASP A 1 82 ? 13.772 -5.893 -12.547 1.00 97.38 82 ASP A CA 1
ATOM 620 C C . ASP A 1 82 ? 12.261 -6.133 -12.548 1.00 97.38 82 ASP A C 1
ATOM 622 O O . ASP A 1 82 ? 11.588 -6.068 -11.515 1.00 97.38 82 ASP A O 1
ATOM 626 N N . LYS A 1 83 ? 11.730 -6.385 -13.743 1.00 97.50 83 LYS A N 1
ATOM 627 C CA . LYS A 1 83 ? 10.295 -6.521 -13.967 1.00 97.50 83 LYS A CA 1
ATOM 628 C C . LYS A 1 83 ? 9.671 -7.721 -13.260 1.00 97.50 83 LYS A C 1
ATOM 630 O O . LYS A 1 83 ? 8.568 -7.592 -12.741 1.00 97.50 83 LYS A O 1
ATOM 635 N N . GLU A 1 84 ? 10.342 -8.873 -13.257 1.00 97.62 84 GLU A N 1
ATOM 636 C CA . GLU A 1 84 ? 9.786 -10.106 -12.687 1.00 97.62 84 GLU A CA 1
ATOM 637 C C . GLU A 1 84 ? 9.720 -10.000 -11.165 1.00 97.62 84 GLU A C 1
ATOM 639 O O . GLU A 1 84 ? 8.679 -10.287 -10.571 1.00 97.62 84 GLU A O 1
ATOM 644 N N . SER A 1 85 ? 10.803 -9.510 -10.555 1.00 96.81 85 SER A N 1
ATOM 645 C CA . SER A 1 85 ? 10.862 -9.281 -9.111 1.00 96.81 85 SER A CA 1
ATOM 646 C C . SER A 1 85 ? 9.805 -8.265 -8.660 1.00 96.81 85 SER A C 1
ATOM 648 O O . SER A 1 85 ? 9.002 -8.556 -7.774 1.00 96.81 85 SER A O 1
ATOM 650 N N . ASN A 1 86 ? 9.726 -7.107 -9.328 1.00 97.88 86 ASN A N 1
ATOM 651 C CA . ASN A 1 86 ? 8.760 -6.063 -8.970 1.00 97.88 86 ASN A CA 1
ATOM 652 C C . ASN A 1 86 ? 7.311 -6.496 -9.197 1.00 97.88 86 ASN A C 1
ATOM 654 O O . ASN A 1 86 ? 6.450 -6.198 -8.374 1.00 97.88 86 ASN A O 1
ATOM 658 N N . LEU A 1 87 ? 7.027 -7.228 -10.279 1.00 98.44 87 LEU A N 1
ATOM 659 C CA . LEU A 1 87 ? 5.693 -7.781 -10.497 1.00 98.44 87 LEU A CA 1
ATOM 660 C C . LEU A 1 87 ? 5.287 -8.715 -9.352 1.00 98.44 87 LEU A C 1
ATOM 662 O O . LEU A 1 87 ? 4.156 -8.628 -8.882 1.00 98.44 87 LEU A O 1
ATOM 666 N N . GLY A 1 88 ? 6.205 -9.576 -8.902 1.00 98.38 88 GLY A N 1
ATOM 667 C CA . GLY A 1 88 ? 5.967 -10.481 -7.780 1.00 98.38 88 GLY A CA 1
ATOM 668 C C . GLY A 1 88 ? 5.618 -9.739 -6.491 1.00 98.38 88 GLY A C 1
ATOM 669 O O . GLY A 1 88 ? 4.616 -10.068 -5.863 1.00 98.38 88 GLY A O 1
ATOM 670 N N . LEU A 1 89 ? 6.388 -8.703 -6.145 1.00 98.31 89 LEU A N 1
ATOM 671 C CA . LEU A 1 89 ? 6.141 -7.878 -4.954 1.00 98.31 89 LEU A CA 1
ATOM 672 C C . LEU A 1 89 ? 4.797 -7.139 -5.023 1.00 98.31 89 LEU A C 1
ATOM 674 O O . LEU A 1 89 ? 4.046 -7.122 -4.050 1.00 98.31 89 LEU A O 1
ATOM 678 N N . ILE A 1 90 ? 4.463 -6.567 -6.183 1.00 98.62 90 ILE A N 1
ATOM 679 C CA . ILE A 1 90 ? 3.193 -5.859 -6.394 1.00 98.62 90 ILE A CA 1
ATOM 680 C C . ILE A 1 90 ? 1.998 -6.817 -6.301 1.00 98.62 90 ILE A C 1
ATOM 682 O O . ILE A 1 90 ? 0.995 -6.487 -5.667 1.00 98.62 90 ILE A O 1
ATOM 686 N N . GLU A 1 91 ? 2.080 -8.006 -6.910 1.00 98.31 91 GLU A N 1
ATOM 687 C CA . GLU A 1 91 ? 1.020 -9.019 -6.807 1.00 98.31 91 GLU A CA 1
ATOM 688 C C . GLU A 1 91 ? 0.871 -9.531 -5.363 1.00 98.31 91 GLU A C 1
ATOM 690 O O . GLU A 1 91 ? -0.255 -9.639 -4.877 1.00 98.31 91 GLU A O 1
ATOM 695 N N . GLU A 1 92 ? 1.975 -9.758 -4.646 1.00 98.19 92 GLU A N 1
ATOM 696 C CA . GLU A 1 92 ? 1.951 -10.154 -3.232 1.00 98.19 92 GLU A CA 1
ATOM 697 C C . GLU A 1 92 ? 1.306 -9.086 -2.337 1.00 98.19 92 GLU A C 1
ATOM 699 O O . GLU A 1 92 ? 0.436 -9.408 -1.521 1.00 98.19 92 GLU A O 1
ATOM 704 N N . MET A 1 93 ? 1.680 -7.813 -2.504 1.00 98.38 93 MET A N 1
ATOM 705 C CA . MET A 1 93 ? 1.115 -6.719 -1.712 1.00 98.38 93 MET A CA 1
ATOM 706 C C . MET A 1 93 ? -0.379 -6.530 -1.995 1.00 98.38 93 MET A C 1
ATOM 708 O O . MET A 1 93 ? -1.181 -6.398 -1.066 1.00 98.38 93 MET A O 1
ATOM 712 N N . PHE A 1 94 ? -0.777 -6.562 -3.270 1.00 97.94 94 PHE A N 1
ATOM 713 C CA . PHE A 1 94 ? -2.184 -6.457 -3.650 1.00 97.94 94 PHE A CA 1
ATOM 714 C C . PHE A 1 94 ? -3.024 -7.576 -3.019 1.00 97.94 94 PHE A C 1
ATOM 716 O O . PHE A 1 94 ? -4.087 -7.316 -2.441 1.00 97.94 94 PHE A O 1
ATOM 723 N N . ASP A 1 95 ? -2.519 -8.810 -3.058 1.00 96.88 95 ASP A N 1
ATOM 724 C CA . ASP A 1 95 ? -3.186 -9.963 -2.461 1.00 96.88 95 ASP A CA 1
ATOM 725 C C . ASP A 1 95 ? -3.286 -9.839 -0.934 1.00 96.88 95 ASP A C 1
ATOM 727 O O . ASP A 1 95 ? -4.356 -10.062 -0.362 1.00 96.88 95 ASP A O 1
ATOM 731 N N . ARG A 1 96 ? -2.210 -9.408 -0.267 1.00 97.56 96 ARG A N 1
ATOM 732 C CA . ARG A 1 96 ? -2.186 -9.166 1.186 1.00 97.56 96 ARG A CA 1
ATOM 733 C C . ARG A 1 96 ? -3.237 -8.139 1.623 1.00 97.56 96 ARG A C 1
ATOM 735 O O . ARG A 1 96 ? -3.829 -8.283 2.699 1.00 97.56 96 ARG A O 1
ATOM 742 N N . ILE A 1 97 ? -3.487 -7.118 0.804 1.00 97.31 97 ILE A N 1
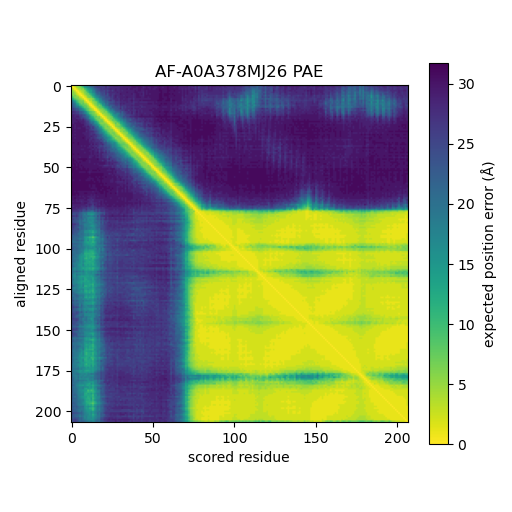ATOM 743 C CA . ILE A 1 97 ? -4.422 -6.035 1.129 1.00 97.31 97 ILE A CA 1
ATOM 744 C C . ILE A 1 97 ? -5.877 -6.402 0.821 1.00 97.31 97 ILE A C 1
ATOM 746 O O . ILE A 1 97 ? -6.742 -6.144 1.664 1.00 97.31 97 ILE A O 1
ATOM 750 N N . ASP A 1 98 ? -6.175 -6.990 -0.343 1.00 93.81 98 ASP A N 1
ATOM 751 C CA . ASP A 1 98 ? -7.563 -7.124 -0.839 1.00 93.81 98 ASP A CA 1
ATOM 752 C C . ASP A 1 98 ? -8.010 -8.573 -1.116 1.00 93.81 98 ASP A C 1
ATOM 754 O O . ASP A 1 98 ? -9.210 -8.819 -1.248 1.00 93.81 98 ASP A O 1
ATOM 758 N N . GLN A 1 99 ? -7.113 -9.569 -1.150 1.00 89.88 99 GLN A N 1
ATOM 759 C CA . GLN A 1 99 ? -7.492 -10.954 -1.473 1.00 89.88 99 GLN A CA 1
ATOM 760 C C . GLN A 1 99 ? -7.635 -11.860 -0.244 1.00 89.88 99 GLN A C 1
ATOM 762 O O . GLN A 1 99 ? -6.683 -12.192 0.455 1.00 89.88 99 GLN A O 1
ATOM 767 N N . GLY A 1 100 ? -8.850 -12.376 -0.041 1.00 84.19 100 GLY A N 1
ATOM 768 C CA . GLY A 1 100 ? -9.130 -13.447 0.920 1.00 84.19 100 GLY A CA 1
ATOM 769 C C . GLY A 1 100 ? -9.811 -12.990 2.211 1.00 84.19 100 GLY A C 1
ATOM 770 O O . GLY A 1 100 ? -10.175 -11.833 2.380 1.00 84.19 100 GLY A O 1
ATOM 771 N N . GLN A 1 101 ? -10.059 -13.951 3.107 1.00 86.94 101 GLN A N 1
ATOM 772 C CA . GLN A 1 101 ? -10.754 -13.697 4.379 1.00 86.94 101 GLN A CA 1
ATOM 773 C C . GLN A 1 101 ? -9.842 -13.125 5.465 1.00 86.94 101 GLN A C 1
ATOM 775 O O . GLN A 1 101 ? -10.348 -12.512 6.399 1.00 86.94 101 GLN A O 1
ATOM 780 N N . ASP A 1 102 ? -8.532 -13.316 5.314 1.00 89.38 102 ASP A N 1
ATOM 781 C CA . ASP A 1 102 ? -7.509 -12.873 6.261 1.00 89.38 102 ASP A CA 1
ATOM 782 C C . ASP A 1 102 ? -6.748 -11.632 5.750 1.00 89.38 102 ASP A C 1
ATOM 784 O O . ASP A 1 102 ? -5.734 -11.252 6.335 1.00 89.38 102 ASP A O 1
ATOM 788 N N . SER A 1 103 ? -7.212 -11.010 4.655 1.00 95.81 103 SER A N 1
ATOM 789 C CA . SER A 1 103 ? -6.602 -9.798 4.099 1.00 95.81 103 SER A CA 1
ATOM 790 C C . SER A 1 103 ? -6.757 -8.609 5.044 1.00 95.81 103 SER A C 1
ATOM 792 O O . SER A 1 103 ? -7.679 -8.563 5.866 1.00 95.81 103 SER A O 1
ATOM 794 N N . ILE A 1 104 ? -5.887 -7.609 4.891 1.00 96.25 104 ILE A N 1
ATOM 795 C CA . ILE A 1 104 ? -5.947 -6.372 5.687 1.00 96.25 104 ILE A CA 1
ATOM 796 C C . ILE A 1 104 ? -7.334 -5.727 5.566 1.00 96.25 104 ILE A C 1
ATOM 798 O O . ILE A 1 104 ? -7.979 -5.436 6.573 1.00 96.25 104 ILE A O 1
ATOM 802 N N . SER A 1 105 ? -7.865 -5.595 4.348 1.00 94.12 105 SER A N 1
ATOM 803 C CA . SER A 1 105 ? -9.189 -4.999 4.130 1.00 94.12 105 SER A CA 1
ATOM 804 C C . SER A 1 105 ? -10.313 -5.799 4.805 1.00 94.12 105 SER A C 1
ATOM 806 O O . SER A 1 105 ? -11.255 -5.214 5.351 1.00 94.12 105 SER A O 1
ATOM 808 N N . ALA A 1 106 ? -10.222 -7.135 4.817 1.00 93.69 106 ALA A N 1
ATOM 809 C CA . ALA A 1 106 ? -11.186 -7.988 5.511 1.00 93.69 106 ALA A CA 1
ATOM 810 C C . ALA A 1 106 ? -11.103 -7.827 7.039 1.00 93.69 106 ALA A C 1
ATOM 812 O O . ALA A 1 106 ? -12.143 -7.706 7.700 1.00 93.69 106 ALA A O 1
ATOM 813 N N . ASN A 1 107 ? -9.888 -7.764 7.589 1.00 94.56 107 ASN A N 1
ATOM 814 C CA . ASN A 1 107 ? -9.643 -7.564 9.017 1.00 94.56 107 ASN A CA 1
ATOM 815 C C . ASN A 1 107 ? -10.136 -6.191 9.479 1.00 94.56 107 ASN A C 1
ATOM 817 O O . ASN A 1 107 ? -10.928 -6.114 10.421 1.00 94.56 107 ASN A O 1
ATOM 821 N N . VAL A 1 108 ? -9.772 -5.121 8.768 1.00 94.31 108 VAL A N 1
ATOM 822 C CA . VAL A 1 108 ? -10.246 -3.752 9.024 1.00 94.31 108 VAL A CA 1
ATOM 823 C C . VAL A 1 108 ? -11.777 -3.711 9.048 1.00 94.31 108 VAL A C 1
ATOM 825 O O . VAL A 1 108 ? -12.373 -3.244 10.021 1.00 94.31 108 VAL A O 1
ATOM 828 N N . ASN A 1 109 ? -12.441 -4.276 8.035 1.00 91.88 109 ASN A N 1
ATOM 829 C CA . ASN A 1 109 ? -13.904 -4.333 7.985 1.00 91.88 109 ASN A CA 1
ATOM 830 C C . ASN A 1 109 ? -14.506 -5.122 9.164 1.00 91.88 109 ASN A C 1
ATOM 832 O O . ASN A 1 109 ? -15.508 -4.704 9.751 1.00 91.88 109 ASN A O 1
ATOM 836 N N . ASN A 1 110 ? -13.892 -6.243 9.554 1.00 93.50 110 ASN A N 1
ATOM 837 C CA . ASN A 1 110 ? -14.337 -7.015 10.713 1.00 93.50 110 ASN A CA 1
ATOM 838 C C . ASN A 1 110 ? -14.237 -6.208 12.017 1.00 93.50 110 ASN A C 1
ATOM 840 O O . ASN A 1 110 ? -15.161 -6.239 12.837 1.00 93.50 110 ASN A O 1
ATOM 844 N N . LEU A 1 111 ? -13.144 -5.469 12.195 1.00 93.31 111 LEU A N 1
ATOM 845 C CA . LEU A 1 111 ? -12.903 -4.650 13.380 1.00 93.31 111 LEU A CA 1
ATOM 846 C C . LEU A 1 111 ? -13.871 -3.474 13.466 1.00 93.31 111 LEU A C 1
ATOM 848 O O . LEU A 1 111 ? -14.405 -3.214 14.544 1.00 93.31 111 LEU A O 1
ATOM 852 N N . ILE A 1 112 ? -14.179 -2.831 12.339 1.00 88.50 112 ILE A N 1
ATOM 853 C CA . ILE A 1 112 ? -15.181 -1.759 12.270 1.00 88.50 112 ILE A CA 1
ATOM 854 C C . ILE A 1 112 ? -16.561 -2.272 12.702 1.00 88.50 112 ILE A C 1
ATOM 856 O O . ILE A 1 112 ? -17.262 -1.612 13.468 1.00 88.50 112 ILE A O 1
ATOM 860 N N . GLN A 1 113 ? -16.960 -3.461 12.240 1.00 89.19 113 GLN A N 1
ATOM 861 C CA . GLN A 1 113 ? -18.281 -4.023 12.541 1.00 89.19 113 GLN A CA 1
ATOM 862 C C . GLN A 1 113 ? -18.427 -4.481 13.997 1.00 89.19 113 GLN A C 1
ATOM 864 O O . GLN A 1 113 ? -19.514 -4.368 14.568 1.00 89.19 113 GLN A O 1
ATOM 869 N N . ASN A 1 114 ? -17.356 -5.014 14.590 1.00 89.69 114 ASN A N 1
ATOM 870 C CA . ASN A 1 114 ? -17.400 -5.617 15.924 1.00 89.69 114 ASN A CA 1
ATOM 871 C C . ASN A 1 114 ? -16.884 -4.699 17.042 1.00 89.69 114 ASN A C 1
ATOM 873 O O . ASN A 1 114 ? -17.155 -4.978 18.208 1.00 89.69 114 ASN A O 1
ATOM 877 N N . VAL A 1 115 ? -16.190 -3.608 16.699 1.00 86.50 115 VAL A N 1
ATOM 878 C CA . VAL A 1 115 ? -15.626 -2.609 17.626 1.00 86.50 115 VAL A CA 1
ATOM 879 C C . VAL A 1 115 ? -14.807 -3.270 18.746 1.00 86.50 115 VAL A C 1
ATOM 881 O O . VAL A 1 115 ? -15.062 -3.095 19.938 1.00 86.50 115 VAL A O 1
ATOM 884 N N . ASP A 1 116 ? -13.821 -4.077 18.351 1.00 87.31 116 ASP A N 1
ATOM 885 C CA . ASP A 1 116 ? -12.897 -4.763 19.263 1.00 87.31 116 ASP A CA 1
ATOM 886 C C . ASP A 1 116 ? -11.614 -3.928 19.433 1.00 87.31 116 ASP A C 1
ATOM 888 O O . ASP A 1 116 ? -10.658 -4.075 18.672 1.00 87.31 116 ASP A O 1
ATOM 892 N N . ILE A 1 117 ? -11.621 -3.007 20.405 1.00 87.25 117 ILE A N 1
ATOM 893 C CA . ILE A 1 117 ? -10.568 -1.988 20.596 1.00 87.25 117 ILE A CA 1
ATOM 894 C C . ILE A 1 117 ? -9.173 -2.611 20.776 1.00 87.25 117 ILE A C 1
ATOM 896 O O . ILE A 1 117 ? -8.219 -2.169 20.142 1.00 87.25 117 ILE A O 1
ATOM 900 N N . ASP A 1 118 ? -9.055 -3.691 21.556 1.00 88.56 118 ASP A N 1
ATOM 901 C CA . ASP A 1 118 ? -7.769 -4.364 21.803 1.00 88.56 118 ASP A CA 1
ATOM 902 C C . ASP A 1 118 ? -7.161 -4.960 20.520 1.00 88.56 118 ASP A C 1
ATOM 904 O O . ASP A 1 118 ? -5.945 -5.150 20.417 1.00 88.56 118 ASP A O 1
ATOM 908 N N . LYS A 1 119 ? -8.006 -5.317 19.545 1.00 94.31 119 LYS A N 1
ATOM 909 C CA . LYS A 1 119 ? -7.555 -5.784 18.231 1.00 94.31 119 LYS A CA 1
ATOM 910 C C . LYS A 1 119 ? -7.326 -4.638 17.253 1.00 94.31 119 LYS A C 1
ATOM 912 O O . LYS A 1 119 ? -6.455 -4.775 16.403 1.00 94.31 119 LYS A O 1
ATOM 917 N N . ILE A 1 120 ? -8.049 -3.528 17.395 1.00 94.25 120 ILE A N 1
ATOM 918 C CA . ILE A 1 120 ? -7.835 -2.319 16.593 1.00 94.25 120 ILE A CA 1
ATOM 919 C C . ILE A 1 120 ? -6.409 -1.797 16.769 1.00 94.25 120 ILE A C 1
ATOM 921 O O . ILE A 1 120 ? -5.744 -1.548 15.769 1.00 94.25 120 ILE A O 1
ATOM 925 N N . ASP A 1 121 ? -5.906 -1.706 18.001 1.00 92.31 121 ASP A N 1
ATOM 926 C CA . ASP A 1 121 ? -4.541 -1.213 18.237 1.00 92.31 121 ASP A CA 1
ATOM 927 C C . ASP A 1 121 ? -3.479 -2.111 17.578 1.00 92.31 121 ASP A C 1
ATOM 929 O O . ASP A 1 121 ? -2.492 -1.621 17.035 1.00 92.31 121 ASP A O 1
ATOM 933 N N . LYS A 1 122 ? -3.700 -3.432 17.563 1.00 95.44 122 LYS A N 1
ATOM 934 C CA . LYS A 1 122 ? -2.809 -4.376 16.868 1.00 95.44 122 LYS A CA 1
ATOM 935 C C . LYS A 1 122 ? -2.870 -4.211 15.357 1.00 95.44 122 LYS A C 1
ATOM 937 O O . LYS A 1 122 ? -1.830 -4.250 14.709 1.00 95.44 122 LYS A O 1
ATOM 942 N N . GLU A 1 123 ? -4.068 -4.039 14.808 1.00 96.75 123 GLU A N 1
ATOM 943 C CA . GLU A 1 123 ? -4.244 -3.842 13.371 1.00 96.75 123 GLU A CA 1
ATOM 944 C C . GLU A 1 123 ? -3.637 -2.514 12.912 1.00 96.75 123 GLU A C 1
ATOM 946 O O . GLU A 1 123 ? -3.026 -2.460 11.854 1.00 96.75 123 GLU A O 1
ATOM 951 N N . ILE A 1 124 ? -3.707 -1.461 13.732 1.00 96.38 124 ILE A N 1
ATOM 952 C CA . ILE A 1 124 ? -3.012 -0.197 13.461 1.00 96.38 124 ILE A CA 1
ATOM 953 C C . ILE A 1 124 ? -1.504 -0.428 13.315 1.00 96.38 124 ILE A C 1
ATOM 955 O O . ILE A 1 124 ? -0.919 0.068 12.360 1.00 96.38 124 ILE A O 1
ATOM 959 N N . THR A 1 125 ? -0.884 -1.221 14.194 1.00 96.31 125 THR A N 1
ATOM 960 C CA . THR A 1 125 ? 0.539 -1.575 14.052 1.00 96.31 125 THR A CA 1
ATOM 961 C C . THR A 1 125 ? 0.813 -2.386 12.784 1.00 96.31 125 THR A C 1
ATOM 963 O O . THR A 1 125 ? 1.849 -2.200 12.153 1.00 96.31 125 THR A O 1
ATOM 966 N N . VAL A 1 126 ? -0.094 -3.287 12.386 1.00 97.56 126 VAL A N 1
ATOM 967 C CA . VAL A 1 126 ? 0.034 -4.010 11.109 1.00 97.56 126 VAL A CA 1
ATOM 968 C C . VAL A 1 126 ? 0.016 -3.029 9.939 1.00 97.56 126 VAL A C 1
ATOM 970 O O . VAL A 1 126 ? 0.905 -3.105 9.097 1.00 97.56 126 VAL A O 1
ATOM 973 N N . LEU A 1 127 ? -0.943 -2.100 9.914 1.00 98.19 127 LEU A N 1
ATOM 974 C CA . LEU A 1 127 ? -1.056 -1.072 8.879 1.00 98.19 127 LEU A CA 1
ATOM 975 C C . LEU A 1 127 ? 0.185 -0.180 8.823 1.00 98.19 127 LEU A C 1
ATOM 977 O O . LEU A 1 127 ? 0.682 0.066 7.734 1.00 98.19 127 LEU A O 1
ATOM 981 N N . GLU A 1 128 ? 0.703 0.264 9.971 1.00 98.50 128 GLU A N 1
ATOM 982 C CA . GLU A 1 128 ? 1.925 1.079 10.048 1.00 98.50 128 GLU A CA 1
ATOM 983 C C . GLU A 1 128 ? 3.119 0.348 9.416 1.00 98.50 128 GLU A C 1
ATOM 985 O O . GLU A 1 128 ? 3.755 0.900 8.531 1.00 98.50 128 GLU A O 1
ATOM 990 N N . ASN A 1 129 ? 3.336 -0.930 9.739 1.00 98.50 129 ASN A N 1
ATOM 991 C CA . ASN A 1 129 ? 4.426 -1.694 9.121 1.00 98.50 129 ASN A CA 1
ATOM 992 C C . ASN A 1 129 ? 4.259 -1.872 7.599 1.00 98.50 129 ASN A C 1
ATOM 994 O O . ASN A 1 129 ? 5.248 -1.920 6.879 1.00 98.50 129 ASN A O 1
ATOM 998 N N . VAL A 1 130 ? 3.023 -2.034 7.107 1.00 98.38 130 VAL A N 1
ATOM 999 C CA . VAL A 1 130 ? 2.763 -2.202 5.662 1.00 98.38 130 VAL A CA 1
ATOM 1000 C C . VAL A 1 130 ? 2.926 -0.872 4.922 1.00 98.38 130 VAL A C 1
ATOM 1002 O O . VAL A 1 130 ? 3.370 -0.859 3.776 1.00 98.38 130 VAL A O 1
ATOM 1005 N N . ILE A 1 131 ? 2.567 0.241 5.569 1.00 98.75 131 ILE A N 1
ATOM 1006 C CA . ILE A 1 131 ? 2.804 1.593 5.057 1.00 98.75 131 ILE A CA 1
ATOM 1007 C C . ILE A 1 131 ? 4.305 1.820 4.912 1.00 98.75 131 ILE A C 1
ATOM 1009 O O . ILE A 1 131 ? 4.735 2.113 3.804 1.00 98.75 131 ILE A O 1
ATOM 1013 N N . ASP A 1 132 ? 5.085 1.579 5.969 1.00 98.69 132 ASP A N 1
ATOM 1014 C CA . ASP A 1 132 ? 6.543 1.749 5.945 1.00 98.69 132 ASP A CA 1
ATOM 1015 C C . ASP A 1 132 ? 7.188 0.905 4.824 1.00 98.69 132 ASP A C 1
ATOM 1017 O O . ASP A 1 132 ? 8.014 1.398 4.062 1.00 98.69 132 ASP A O 1
ATOM 1021 N N . GLU A 1 133 ? 6.759 -0.355 4.665 1.00 98.50 133 GLU A N 1
ATOM 1022 C CA . GLU A 1 133 ? 7.205 -1.240 3.576 1.00 98.50 133 GLU A CA 1
ATOM 1023 C C . GLU A 1 133 ? 6.857 -0.676 2.185 1.00 98.50 133 GLU A C 1
ATOM 1025 O O . GLU A 1 133 ? 7.638 -0.793 1.242 1.00 98.50 133 GLU A O 1
ATOM 1030 N N . SER A 1 134 ? 5.679 -0.070 2.035 1.00 98.50 134 SER A N 1
ATOM 1031 C CA . SER A 1 134 ? 5.232 0.504 0.760 1.00 98.50 134 SER A CA 1
ATOM 1032 C C . SER A 1 134 ? 5.977 1.800 0.430 1.00 98.50 134 SER A C 1
ATOM 1034 O O . SER A 1 134 ? 6.356 2.002 -0.722 1.00 98.50 134 SER A O 1
ATOM 1036 N N . GLU A 1 135 ? 6.223 2.649 1.431 1.00 98.69 135 GLU A N 1
ATOM 1037 C CA . GLU A 1 135 ? 7.035 3.864 1.300 1.00 98.69 135 GLU A CA 1
ATOM 1038 C C . GLU A 1 135 ? 8.472 3.515 0.898 1.00 98.69 135 GLU A C 1
ATOM 1040 O O . GLU A 1 135 ? 8.973 4.062 -0.081 1.00 98.69 135 GLU A O 1
ATOM 1045 N N . GLU A 1 136 ? 9.097 2.536 1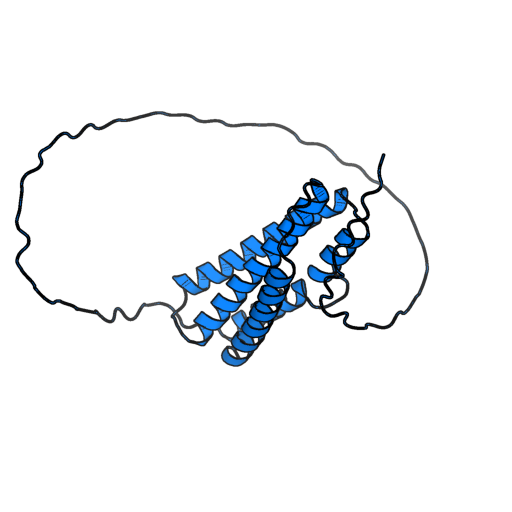.565 1.00 98.69 136 GLU A N 1
ATOM 1046 C CA . GLU A 1 136 ? 10.453 2.077 1.233 1.00 98.69 136 GLU A CA 1
ATOM 1047 C C . GLU A 1 136 ? 10.543 1.590 -0.222 1.00 98.69 136 GLU A C 1
ATOM 1049 O O . GLU A 1 136 ? 11.454 1.982 -0.951 1.00 98.69 136 GLU A O 1
ATOM 1054 N N . ASN A 1 137 ? 9.568 0.802 -0.690 1.00 98.38 137 ASN A N 1
ATOM 1055 C CA . ASN A 1 137 ? 9.541 0.356 -2.085 1.00 98.38 137 ASN A CA 1
ATOM 1056 C C . ASN A 1 137 ? 9.385 1.522 -3.081 1.00 98.38 137 ASN A C 1
ATOM 1058 O O . ASN A 1 137 ? 10.046 1.527 -4.124 1.00 98.38 137 ASN A O 1
ATOM 1062 N N . SER A 1 138 ? 8.531 2.506 -2.780 1.00 98.12 138 SER A N 1
ATOM 1063 C CA . SER A 1 138 ? 8.355 3.693 -3.630 1.00 98.12 138 SER A CA 1
ATOM 1064 C C . SER A 1 138 ? 9.635 4.533 -3.705 1.00 98.12 138 SER A C 1
ATOM 1066 O O . SER A 1 138 ? 10.095 4.901 -4.795 1.00 98.12 138 SER A O 1
ATOM 1068 N N . ASP A 1 139 ? 10.268 4.766 -2.555 1.00 98.12 139 ASP A N 1
ATOM 1069 C CA . ASP A 1 139 ? 11.499 5.544 -2.434 1.00 98.12 139 ASP A CA 1
ATOM 1070 C C . ASP A 1 139 ? 12.673 4.866 -3.149 1.00 98.12 139 ASP A C 1
ATOM 1072 O O . ASP A 1 139 ? 13.404 5.519 -3.905 1.00 98.12 139 ASP A O 1
ATOM 1076 N N . THR A 1 140 ? 12.841 3.550 -2.979 1.00 97.25 140 THR A N 1
ATOM 1077 C CA . THR A 1 140 ? 13.878 2.781 -3.681 1.00 97.25 140 THR A CA 1
ATOM 1078 C C . THR A 1 140 ? 13.703 2.880 -5.194 1.00 97.25 140 THR A C 1
ATOM 1080 O O . THR A 1 140 ? 14.664 3.168 -5.907 1.00 97.25 140 THR A O 1
ATOM 1083 N N . LEU A 1 141 ? 12.485 2.708 -5.715 1.00 97.50 141 LEU A N 1
ATOM 1084 C CA . LEU A 1 141 ? 12.237 2.838 -7.154 1.00 97.50 141 LEU A CA 1
ATOM 1085 C C . LEU A 1 141 ? 12.495 4.259 -7.668 1.00 97.50 141 LEU A C 1
ATOM 1087 O O . LEU A 1 141 ? 13.001 4.427 -8.777 1.00 97.50 141 LEU A O 1
ATOM 1091 N N . SER A 1 142 ? 12.182 5.272 -6.863 1.00 95.69 142 SER A N 1
ATOM 1092 C CA . SER A 1 142 ? 12.361 6.681 -7.226 1.00 95.69 142 SER A CA 1
ATOM 1093 C C . SER A 1 142 ? 13.826 7.128 -7.238 1.00 95.69 142 SER A C 1
ATOM 1095 O O . SER A 1 142 ? 14.166 8.099 -7.917 1.00 95.69 142 SER A O 1
ATOM 1097 N N . THR A 1 143 ? 14.698 6.453 -6.484 1.00 93.81 143 THR A N 1
ATOM 1098 C CA . THR A 1 143 ? 16.082 6.903 -6.248 1.00 93.81 143 THR A CA 1
ATOM 1099 C C . THR A 1 143 ? 17.149 5.969 -6.809 1.00 93.81 143 THR A C 1
ATOM 1101 O O . THR A 1 143 ? 18.207 6.440 -7.231 1.00 93.81 143 THR A O 1
ATOM 1104 N N . GLU A 1 144 ? 16.884 4.665 -6.849 1.00 94.50 144 GLU A N 1
ATOM 1105 C CA . GLU A 1 144 ? 17.872 3.639 -7.200 1.00 94.50 144 GLU A CA 1
ATOM 1106 C C . GLU A 1 144 ? 17.607 2.986 -8.560 1.00 94.50 144 GLU A C 1
ATOM 1108 O O . GLU A 1 144 ? 18.465 2.274 -9.086 1.00 94.50 144 GLU A O 1
ATOM 1113 N N . VAL A 1 145 ? 16.444 3.238 -9.165 1.00 94.94 145 VAL A N 1
ATOM 1114 C CA . VAL A 1 145 ? 16.033 2.604 -10.420 1.00 94.94 145 VAL A CA 1
ATOM 1115 C C . VAL A 1 145 ? 15.888 3.630 -11.534 1.00 94.94 145 VAL A C 1
ATOM 1117 O O . VAL A 1 145 ? 15.398 4.744 -11.355 1.00 94.94 145 VAL A O 1
ATOM 1120 N N . LYS A 1 146 ? 16.317 3.2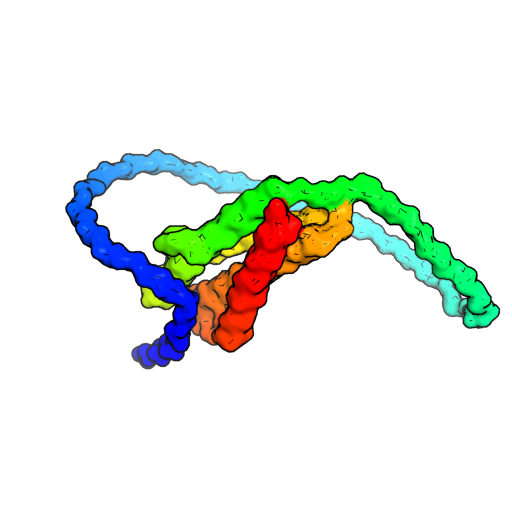48 -12.737 1.00 94.88 146 LYS A N 1
ATOM 1121 C CA . LYS A 1 146 ? 16.182 4.089 -13.924 1.00 94.88 146 LYS A CA 1
ATOM 1122 C C . LYS A 1 146 ? 14.705 4.367 -14.220 1.00 94.88 146 LYS A C 1
ATOM 1124 O O . LYS A 1 146 ? 13.903 3.435 -14.342 1.00 94.88 146 LYS A O 1
ATOM 1129 N N . SER A 1 147 ? 14.365 5.644 -14.404 1.00 94.69 147 SER A N 1
ATOM 1130 C CA . SER A 1 147 ? 13.009 6.058 -14.779 1.00 94.69 147 SER A CA 1
ATOM 1131 C C . SER A 1 147 ? 12.578 5.417 -16.103 1.00 94.69 147 SER A C 1
ATOM 1133 O O . SER A 1 147 ? 13.348 5.308 -17.065 1.00 94.69 147 SER A O 1
ATOM 1135 N N . SER A 1 148 ? 11.340 4.933 -16.116 1.00 96.56 148 SER A N 1
ATOM 1136 C CA . SER A 1 148 ? 10.667 4.325 -17.260 1.00 96.56 148 SER A CA 1
ATOM 1137 C C . SER A 1 148 ? 9.170 4.252 -16.972 1.00 96.56 148 SER A C 1
ATOM 1139 O O . SER A 1 148 ? 8.788 4.209 -15.807 1.00 96.56 148 SER A O 1
ATOM 1141 N N . ASP A 1 149 ? 8.329 4.092 -17.998 1.00 98.19 149 ASP A N 1
ATOM 1142 C CA . ASP A 1 149 ? 6.883 3.890 -17.803 1.00 98.19 149 ASP A CA 1
ATOM 1143 C C . ASP A 1 149 ? 6.564 2.759 -16.803 1.00 98.19 149 ASP A C 1
ATOM 1145 O O . ASP A 1 149 ? 5.569 2.820 -16.082 1.00 98.19 149 ASP A O 1
ATOM 1149 N N . ALA A 1 150 ? 7.389 1.703 -16.774 1.00 97.88 150 ALA A N 1
ATOM 1150 C CA . ALA A 1 150 ? 7.222 0.583 -15.851 1.00 97.88 150 ALA A CA 1
ATOM 1151 C C . ALA A 1 150 ? 7.626 0.949 -14.414 1.00 97.88 150 ALA A C 1
ATOM 1153 O O . ALA A 1 150 ? 6.934 0.548 -13.482 1.00 97.88 150 ALA A O 1
ATOM 1154 N N . THR A 1 151 ? 8.708 1.715 -14.249 1.00 98.06 151 THR A N 1
ATOM 1155 C CA . THR A 1 151 ? 9.154 2.248 -12.953 1.00 98.06 151 THR A CA 1
ATOM 1156 C C . THR A 1 151 ? 8.103 3.201 -12.390 1.00 98.06 151 THR A C 1
ATOM 1158 O O . THR A 1 151 ? 7.650 3.012 -11.267 1.00 98.06 151 THR A O 1
ATOM 1161 N N . ASP A 1 152 ? 7.628 4.145 -13.204 1.00 98.50 152 ASP A N 1
ATOM 1162 C CA . ASP A 1 152 ? 6.629 5.141 -12.809 1.00 98.50 152 ASP A CA 1
ATOM 1163 C C . ASP A 1 152 ? 5.303 4.479 -12.406 1.00 98.50 152 ASP A C 1
ATOM 1165 O O . ASP A 1 152 ? 4.668 4.878 -11.434 1.00 98.50 152 ASP A O 1
ATOM 1169 N N . ALA A 1 153 ? 4.879 3.435 -13.126 1.00 98.62 153 ALA A N 1
ATOM 1170 C CA . ALA A 1 153 ? 3.675 2.688 -12.771 1.00 98.62 153 ALA A CA 1
ATOM 1171 C C . ALA A 1 153 ? 3.829 1.878 -11.475 1.00 98.62 153 ALA A C 1
ATOM 1173 O O . ALA A 1 153 ? 2.856 1.733 -10.739 1.00 98.62 153 ALA A O 1
ATOM 1174 N N . ALA A 1 154 ? 5.021 1.341 -11.200 1.00 98.62 154 ALA A N 1
ATOM 1175 C CA . ALA A 1 154 ? 5.302 0.646 -9.948 1.00 98.62 154 ALA A CA 1
ATOM 1176 C C . ALA A 1 154 ? 5.313 1.622 -8.758 1.00 98.62 154 ALA A C 1
ATOM 1178 O O . ALA A 1 154 ? 4.672 1.338 -7.751 1.00 98.62 154 ALA A O 1
ATOM 1179 N N . ILE A 1 155 ? 5.943 2.793 -8.904 1.00 98.75 155 ILE A N 1
ATOM 1180 C CA . ILE A 1 155 ? 5.908 3.886 -7.912 1.00 98.75 155 ILE A CA 1
ATOM 1181 C C . ILE A 1 155 ? 4.458 4.296 -7.621 1.00 98.75 155 ILE A C 1
ATOM 1183 O O . ILE A 1 155 ? 4.027 4.283 -6.473 1.00 98.75 155 ILE A O 1
ATOM 1187 N N . GLU A 1 156 ? 3.660 4.549 -8.663 1.00 98.75 156 GLU A N 1
ATOM 1188 C CA . GLU A 1 156 ? 2.243 4.917 -8.519 1.00 98.75 156 GLU A CA 1
ATOM 1189 C C . GLU A 1 156 ? 1.419 3.846 -7.778 1.00 98.75 156 GLU A C 1
ATOM 1191 O O . GLU A 1 156 ? 0.489 4.165 -7.034 1.00 98.75 156 GLU A O 1
ATOM 1196 N N . PHE A 1 157 ? 1.743 2.560 -7.954 1.00 98.81 157 PHE A N 1
ATOM 1197 C CA . PHE A 1 157 ? 1.125 1.490 -7.173 1.00 98.81 157 PHE A CA 1
ATOM 1198 C C . PHE A 1 157 ? 1.462 1.597 -5.681 1.00 98.81 157 PHE A C 1
ATOM 1200 O O . PHE A 1 157 ? 0.548 1.525 -4.852 1.00 98.81 157 PHE A O 1
ATOM 1207 N N . TRP A 1 158 ? 2.734 1.782 -5.333 1.00 98.81 158 TRP A N 1
ATOM 1208 C CA . TRP A 1 158 ? 3.167 1.889 -3.940 1.00 98.81 158 TRP A CA 1
ATOM 1209 C C . TRP A 1 158 ? 2.602 3.139 -3.258 1.00 98.81 158 TRP A C 1
ATOM 1211 O O . TRP A 1 158 ? 2.030 3.032 -2.173 1.00 98.81 158 TRP A O 1
ATOM 1221 N N . ASP A 1 159 ? 2.614 4.287 -3.933 1.00 98.69 159 ASP A N 1
ATOM 1222 C CA . ASP A 1 159 ? 2.047 5.535 -3.408 1.00 98.69 159 ASP A CA 1
ATOM 1223 C C . ASP A 1 159 ? 0.538 5.419 -3.147 1.00 98.69 159 ASP A C 1
ATOM 1225 O O . ASP A 1 159 ? 0.032 5.796 -2.083 1.00 98.69 159 ASP A O 1
ATOM 1229 N N . ASN A 1 160 ? -0.209 4.842 -4.096 1.00 98.69 160 ASN A N 1
ATOM 1230 C CA . ASN A 1 160 ? -1.643 4.623 -3.905 1.00 98.69 160 ASN A CA 1
ATOM 1231 C C . ASN A 1 160 ? -1.919 3.569 -2.820 1.00 98.69 160 ASN A C 1
ATOM 1233 O O . ASN A 1 160 ? -2.930 3.665 -2.121 1.00 98.69 160 ASN A O 1
ATOM 1237 N N . THR A 1 161 ? -1.017 2.599 -2.639 1.00 98.62 161 THR A N 1
ATOM 1238 C CA . THR A 1 161 ? -1.089 1.617 -1.547 1.00 98.62 161 THR A CA 1
ATOM 1239 C C . THR A 1 161 ? -0.995 2.315 -0.191 1.00 98.62 161 THR A C 1
ATOM 1241 O O . THR A 1 161 ? -1.875 2.128 0.655 1.00 98.62 161 THR A O 1
ATOM 1244 N N . VAL A 1 162 ? -0.000 3.190 -0.010 1.00 98.75 162 VAL A N 1
ATOM 1245 C CA . VAL A 1 162 ? 0.149 4.021 1.197 1.00 98.75 162 VAL A CA 1
ATOM 1246 C C . VAL A 1 162 ? -1.123 4.826 1.457 1.00 98.75 162 VAL A C 1
ATOM 1248 O O . VAL A 1 162 ? -1.659 4.804 2.566 1.00 98.75 162 VAL A O 1
ATOM 1251 N N . ALA A 1 163 ? -1.671 5.479 0.430 1.00 98.06 163 ALA A N 1
ATOM 1252 C CA . ALA A 1 163 ? -2.859 6.319 0.569 1.00 98.06 163 ALA A CA 1
ATOM 1253 C C . ALA A 1 163 ? -4.106 5.550 1.051 1.00 98.06 163 ALA A C 1
ATOM 1255 O O . ALA A 1 163 ? -4.884 6.081 1.852 1.00 98.06 163 ALA A O 1
ATOM 1256 N N . VAL A 1 164 ? -4.312 4.318 0.571 1.00 97.69 164 VAL A N 1
ATOM 1257 C CA . VAL A 1 164 ? -5.415 3.450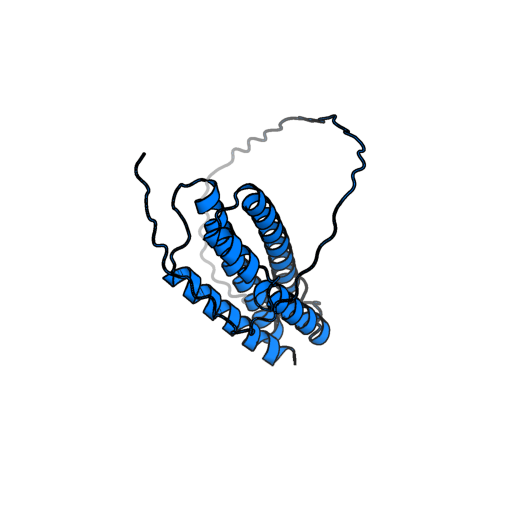 1.018 1.00 97.69 164 VAL A CA 1
ATOM 1258 C C . VAL A 1 164 ? -5.199 3.000 2.463 1.00 97.69 164 VAL A C 1
ATOM 1260 O O . VAL A 1 164 ? -6.123 3.091 3.278 1.00 97.69 164 VAL A O 1
ATOM 1263 N N . LEU A 1 165 ? -3.990 2.549 2.803 1.00 98.12 165 LEU A N 1
ATOM 1264 C CA . LEU A 1 165 ? -3.666 2.053 4.143 1.00 98.12 165 LEU A CA 1
ATOM 1265 C C . LEU A 1 165 ? -3.716 3.162 5.203 1.00 98.12 165 LEU A C 1
ATOM 1267 O O . LEU A 1 165 ? -4.198 2.927 6.312 1.00 98.12 165 LEU A O 1
ATOM 1271 N N . GLU A 1 166 ? -3.295 4.383 4.867 1.00 97.62 166 GLU A N 1
ATOM 1272 C CA . GLU A 1 166 ? -3.410 5.556 5.742 1.00 97.62 166 GLU A CA 1
ATOM 1273 C C . GLU A 1 166 ? -4.868 5.880 6.084 1.00 97.62 166 GLU A C 1
ATOM 1275 O O . GLU A 1 166 ? -5.201 6.125 7.247 1.00 97.62 166 GLU A O 1
ATOM 1280 N N . ASP A 1 167 ? -5.777 5.812 5.109 1.00 96.25 167 ASP A N 1
ATOM 1281 C CA . ASP A 1 167 ? -7.199 6.031 5.377 1.00 96.25 167 ASP A CA 1
ATOM 1282 C C . ASP A 1 167 ? -7.804 4.889 6.207 1.00 96.25 167 ASP A C 1
ATOM 1284 O O . ASP A 1 167 ? -8.588 5.151 7.124 1.00 96.25 167 ASP A O 1
ATOM 1288 N N . GLN A 1 168 ? -7.414 3.632 5.961 1.00 96.00 168 GLN A N 1
ATOM 1289 C CA . GLN A 1 168 ? -7.813 2.504 6.813 1.00 96.00 168 GLN A CA 1
ATOM 1290 C C . GLN A 1 168 ? -7.323 2.694 8.255 1.00 96.00 168 GLN A C 1
ATOM 1292 O O . GLN A 1 168 ? -8.093 2.523 9.206 1.00 96.00 168 GLN A O 1
ATOM 1297 N N . LYS A 1 169 ? -6.069 3.125 8.431 1.00 96.62 169 LYS A N 1
ATOM 1298 C CA . LYS A 1 169 ? -5.470 3.428 9.737 1.00 96.62 169 LYS A CA 1
ATOM 1299 C C . LYS A 1 169 ? -6.208 4.567 10.429 1.00 96.62 169 LYS A C 1
ATOM 1301 O O . LYS A 1 169 ? -6.546 4.455 11.607 1.00 96.62 169 LYS A O 1
ATOM 1306 N N . SER A 1 170 ? -6.488 5.647 9.705 1.00 94.88 170 SER A N 1
ATOM 1307 C CA . SER A 1 170 ? -7.243 6.802 10.198 1.00 94.88 170 SER A CA 1
ATOM 1308 C C . SER A 1 170 ? -8.653 6.406 10.643 1.00 94.88 170 SER A C 1
ATOM 1310 O O . SER A 1 170 ? -9.096 6.768 11.736 1.00 94.88 170 SER A O 1
ATOM 1312 N N . LEU A 1 171 ? -9.334 5.568 9.857 1.00 93.56 171 LEU A N 1
ATOM 1313 C CA . LEU A 1 171 ? -10.649 5.036 10.197 1.00 93.56 171 LEU A CA 1
ATOM 1314 C C . LEU A 1 171 ? -10.609 4.231 11.501 1.00 93.56 171 LEU A C 1
ATOM 1316 O O . LEU A 1 171 ? -11.397 4.500 12.410 1.00 93.56 171 LEU A O 1
ATOM 1320 N N . LEU A 1 172 ? -9.663 3.300 11.634 1.00 94.50 172 LEU A N 1
ATOM 1321 C CA . LEU A 1 172 ? -9.479 2.528 12.863 1.00 94.50 172 LEU A CA 1
ATOM 1322 C C . LEU A 1 172 ? -9.135 3.415 14.072 1.00 94.50 172 LEU A C 1
ATOM 1324 O O . LEU A 1 172 ? -9.716 3.232 15.146 1.00 94.50 172 LEU A O 1
ATOM 1328 N N . LYS A 1 173 ? -8.267 4.423 13.900 1.00 93.56 173 LYS A N 1
ATOM 1329 C CA . LYS A 1 173 ? -7.938 5.408 14.948 1.00 93.56 173 LYS A CA 1
ATOM 1330 C C . LYS A 1 173 ? -9.183 6.174 15.401 1.00 93.56 173 LYS A C 1
ATOM 1332 O O . LYS A 1 173 ? -9.423 6.240 16.603 1.00 93.56 173 LYS A O 1
ATOM 1337 N N . SER A 1 174 ? -10.016 6.647 14.471 1.00 91.69 174 SER A N 1
ATOM 1338 C CA . SER A 1 174 ? -11.259 7.374 14.791 1.00 91.69 174 SER A CA 1
ATOM 1339 C C . SER A 1 174 ? -12.261 6.538 15.600 1.00 91.69 174 SER A C 1
ATOM 1341 O O . SER A 1 174 ? -12.995 7.059 16.445 1.00 91.69 174 SER A O 1
ATOM 1343 N N . ILE A 1 175 ? -12.276 5.218 15.378 1.00 89.75 175 ILE A N 1
ATOM 1344 C CA . ILE A 1 175 ? -13.100 4.268 16.134 1.00 89.75 175 ILE A CA 1
ATOM 1345 C C . ILE A 1 175 ? -12.518 4.048 17.532 1.00 89.75 175 ILE A C 1
ATOM 1347 O O . ILE A 1 175 ? -13.274 4.057 18.505 1.00 89.75 175 ILE A O 1
ATOM 1351 N N . SER A 1 176 ? -11.194 3.881 17.640 1.00 88.56 176 SER A N 1
ATOM 1352 C CA . SER A 1 176 ? -10.500 3.684 18.921 1.00 88.56 176 SER A CA 1
ATOM 1353 C C . SER A 1 176 ? -10.638 4.899 19.850 1.00 88.56 176 SER A C 1
ATOM 1355 O O . SER A 1 176 ? -10.944 4.758 21.036 1.00 88.56 176 SER A O 1
ATOM 1357 N N . THR A 1 177 ? -10.501 6.114 19.310 1.00 87.50 177 THR A N 1
ATOM 1358 C CA . THR A 1 177 ? -10.621 7.372 20.072 1.00 87.50 177 THR A CA 1
ATOM 1359 C C . THR A 1 177 ? -12.071 7.811 20.288 1.00 87.50 177 THR A C 1
ATOM 1361 O O . THR A 1 177 ? -12.358 8.558 21.227 1.00 87.50 177 THR A O 1
ATOM 1364 N N . GLY A 1 178 ? -12.992 7.367 19.427 1.00 83.00 178 GLY A N 1
ATOM 1365 C CA . GLY A 1 178 ? -14.391 7.790 19.428 1.00 83.00 178 GLY A CA 1
ATOM 1366 C C . GLY A 1 178 ? -14.598 9.249 19.009 1.00 83.00 178 GLY A C 1
ATOM 1367 O O . GLY A 1 178 ? -15.639 9.827 19.332 1.00 83.00 178 GLY A O 1
ATOM 1368 N N . ASP A 1 179 ? -13.624 9.860 18.327 1.00 83.81 179 ASP A N 1
ATOM 1369 C CA . ASP A 1 179 ? -13.705 11.254 17.868 1.00 83.81 179 ASP A CA 1
ATOM 1370 C C . ASP A 1 179 ? -14.590 11.435 16.622 1.00 83.81 179 ASP A C 1
ATOM 1372 O O . ASP A 1 179 ? -15.057 12.543 16.358 1.00 83.81 179 ASP A O 1
ATOM 1376 N N . GLY A 1 180 ? -14.876 10.344 15.903 1.00 76.62 180 GLY A N 1
ATOM 1377 C CA . GLY A 1 180 ? -15.711 10.342 14.703 1.00 76.62 180 GLY A CA 1
ATOM 1378 C C . GLY A 1 180 ? -15.074 11.016 13.484 1.00 76.62 180 GLY A C 1
ATOM 1379 O O . GLY A 1 180 ? -15.773 11.217 12.492 1.00 76.62 180 GLY A O 1
ATOM 1380 N N . ASN A 1 181 ? -13.780 11.343 13.536 1.00 81.44 181 ASN A N 1
ATOM 1381 C CA . ASN A 1 181 ? -13.038 12.003 12.461 1.00 81.44 181 ASN A CA 1
ATOM 1382 C C . ASN A 1 181 ? -12.377 10.976 11.529 1.00 81.44 181 ASN A C 1
ATOM 1384 O O . ASN A 1 181 ? -11.167 10.999 11.318 1.00 81.44 181 ASN A O 1
ATOM 1388 N N . GLY A 1 182 ? -13.174 10.049 10.998 1.00 82.56 182 GLY A N 1
ATOM 1389 C CA . GLY A 1 182 ? -12.714 9.112 9.972 1.00 82.56 182 GLY A CA 1
ATOM 1390 C C . GLY A 1 182 ? -12.515 9.789 8.606 1.00 82.56 182 GLY A C 1
ATOM 1391 O O . GLY A 1 182 ? -12.948 10.931 8.415 1.00 82.56 182 GLY A O 1
ATOM 1392 N N . PRO A 1 183 ? -11.885 9.095 7.642 1.00 86.94 183 PRO A N 1
ATOM 1393 C CA . PRO A 1 183 ? -11.757 9.591 6.277 1.00 86.94 183 PRO A CA 1
ATOM 1394 C C . PRO A 1 183 ? -13.132 9.803 5.630 1.00 86.94 183 PRO A C 1
ATOM 1396 O O . PRO A 1 183 ? -14.112 9.121 5.943 1.00 86.94 183 PRO A O 1
ATOM 1399 N N . ASP A 1 184 ? -13.191 10.749 4.695 1.00 89.69 184 ASP A N 1
ATOM 1400 C CA . ASP A 1 184 ? -14.368 10.942 3.855 1.00 89.69 184 ASP A CA 1
ATOM 1401 C C . ASP A 1 184 ? -14.594 9.710 2.963 1.00 89.69 184 ASP A C 1
ATOM 1403 O O . ASP A 1 184 ? -13.668 9.224 2.313 1.00 89.69 184 ASP A O 1
ATOM 1407 N N . ALA A 1 185 ? -15.824 9.193 2.941 1.00 87.00 185 ALA A N 1
ATOM 1408 C CA . ALA A 1 185 ? -16.131 7.924 2.281 1.00 87.00 185 ALA A CA 1
ATOM 1409 C C . ALA A 1 185 ? -15.992 7.991 0.750 1.00 87.00 185 ALA A C 1
ATOM 1411 O O . ALA A 1 185 ? -15.554 7.013 0.136 1.00 87.00 185 ALA A O 1
ATOM 1412 N N . ASP A 1 186 ? -16.335 9.127 0.138 1.00 87.62 186 ASP A N 1
ATOM 1413 C CA . ASP A 1 186 ? -16.219 9.316 -1.311 1.00 87.62 186 ASP A CA 1
ATOM 1414 C C . ASP A 1 186 ? -14.740 9.437 -1.704 1.00 87.62 186 ASP A C 1
ATOM 1416 O O . ASP A 1 186 ? -14.289 8.797 -2.657 1.00 87.62 186 ASP A O 1
ATOM 1420 N N . SER A 1 187 ? -13.964 10.188 -0.917 1.00 92.12 187 SER A N 1
ATOM 1421 C CA . SER A 1 187 ? -12.507 10.286 -1.050 1.00 92.12 187 SER A CA 1
ATOM 1422 C C . SER A 1 187 ? -11.821 8.922 -0.910 1.00 92.12 187 SER A C 1
ATOM 1424 O O . SER A 1 187 ? -10.998 8.563 -1.751 1.00 92.12 187 SER A O 1
ATOM 1426 N N . TYR A 1 188 ? -12.193 8.129 0.102 1.00 92.12 188 TYR A N 1
ATOM 1427 C CA . TYR A 1 188 ? -11.638 6.789 0.302 1.00 92.12 188 TYR A CA 1
ATOM 1428 C C . TYR A 1 188 ? -11.967 5.852 -0.863 1.00 92.12 188 TYR A C 1
ATOM 1430 O O . TYR A 1 188 ? -11.087 5.168 -1.377 1.00 92.12 188 TYR A O 1
ATOM 1438 N N . THR A 1 189 ? -13.224 5.850 -1.319 1.00 92.75 189 THR A N 1
ATOM 1439 C CA . THR A 1 189 ? -13.652 5.022 -2.459 1.00 92.75 189 THR A CA 1
ATOM 1440 C C . THR A 1 189 ? -12.837 5.353 -3.704 1.00 92.75 189 THR A C 1
ATOM 1442 O O . THR A 1 189 ? -12.322 4.450 -4.355 1.00 92.75 189 THR A O 1
ATOM 1445 N N . LYS A 1 190 ? -12.633 6.647 -3.982 1.00 94.50 190 LYS A N 1
ATOM 1446 C CA . LYS A 1 190 ? -11.793 7.088 -5.097 1.00 94.50 190 LYS A CA 1
ATOM 1447 C C . LYS A 1 190 ? -10.353 6.580 -4.972 1.00 94.50 190 LYS A C 1
ATOM 1449 O O . LYS A 1 190 ? -9.813 6.098 -5.955 1.00 94.50 190 LYS A O 1
ATOM 1454 N N . LYS A 1 191 ? -9.736 6.660 -3.789 1.00 96.38 191 LYS A N 1
ATOM 1455 C CA . LYS A 1 191 ? -8.368 6.150 -3.580 1.00 96.38 191 LYS A CA 1
ATOM 1456 C C . LYS A 1 191 ? -8.269 4.641 -3.798 1.00 96.38 191 LYS A C 1
ATOM 1458 O O . LYS A 1 191 ? -7.285 4.181 -4.359 1.00 96.38 191 LYS A O 1
ATOM 1463 N N . VAL A 1 192 ? -9.280 3.877 -3.378 1.00 96.25 192 VAL A N 1
ATOM 1464 C CA . VAL A 1 192 ? -9.336 2.429 -3.634 1.00 96.25 192 VAL A CA 1
ATOM 1465 C C . VAL A 1 192 ? -9.427 2.139 -5.132 1.00 96.25 192 VAL A C 1
ATOM 1467 O O . VAL A 1 192 ? -8.760 1.220 -5.605 1.00 96.25 192 VAL A O 1
ATOM 1470 N N . ASP A 1 193 ? -10.222 2.909 -5.874 1.00 96.94 193 ASP A N 1
ATOM 1471 C CA . ASP A 1 193 ? -10.307 2.780 -7.331 1.00 96.94 193 ASP A CA 1
ATOM 1472 C C . ASP A 1 193 ? -8.971 3.155 -7.999 1.00 96.94 193 ASP A C 1
ATOM 1474 O O . ASP A 1 193 ? -8.441 2.365 -8.778 1.00 96.94 193 ASP A O 1
ATOM 1478 N N . ASP A 1 194 ? -8.372 4.291 -7.621 1.00 97.75 194 ASP A N 1
ATOM 1479 C CA . ASP A 1 194 ? -7.066 4.745 -8.127 1.00 97.75 194 ASP A CA 1
ATOM 1480 C C . ASP A 1 194 ? -5.956 3.705 -7.839 1.00 97.75 194 ASP A C 1
ATOM 1482 O O . ASP A 1 194 ? -5.093 3.449 -8.679 1.00 97.75 194 ASP A O 1
ATOM 1486 N N . TRP A 1 195 ? -5.991 3.062 -6.667 1.00 98.38 195 TRP A N 1
ATOM 1487 C CA . TRP A 1 195 ? -5.074 1.984 -6.284 1.00 98.38 195 TRP A CA 1
ATOM 1488 C C . TRP A 1 195 ? -5.252 0.713 -7.126 1.00 98.38 195 TRP A C 1
ATOM 1490 O O . TRP A 1 195 ? -4.277 0.085 -7.540 1.00 98.38 195 TRP A O 1
ATOM 1500 N N . LYS A 1 196 ? -6.497 0.330 -7.424 1.00 98.12 196 LYS A N 1
ATOM 1501 C CA . LYS A 1 196 ? -6.785 -0.819 -8.300 1.00 98.12 196 LYS A CA 1
ATOM 1502 C C . LYS A 1 196 ? -6.353 -0.549 -9.738 1.00 98.12 196 LYS A C 1
ATOM 1504 O O . LYS A 1 196 ? -5.771 -1.427 -10.377 1.00 98.12 196 LYS A O 1
ATOM 1509 N N . ASP A 1 197 ? -6.577 0.668 -10.220 1.00 98.44 197 ASP A N 1
ATOM 1510 C CA . ASP A 1 197 ? -6.140 1.094 -11.546 1.00 98.44 197 ASP A CA 1
ATOM 1511 C C . ASP A 1 197 ? -4.605 1.128 -11.652 1.00 98.44 197 ASP A C 1
ATOM 1513 O O . ASP A 1 197 ? -4.047 0.670 -12.659 1.00 98.44 197 ASP A O 1
ATOM 1517 N N . SER A 1 198 ? -3.898 1.607 -10.617 1.00 98.69 198 SER A N 1
ATOM 1518 C CA . SER A 1 198 ? -2.429 1.603 -10.605 1.00 98.69 198 SER A CA 1
ATOM 1519 C C . SER A 1 198 ? -1.849 0.190 -10.524 1.00 98.69 198 SER A C 1
ATOM 1521 O O . SER A 1 198 ? -0.892 -0.105 -11.245 1.00 98.69 198 SER A O 1
ATOM 1523 N N . TYR A 1 199 ? -2.476 -0.725 -9.775 1.00 98.56 199 TYR A N 1
ATOM 1524 C CA . TYR A 1 199 ? -2.136 -2.154 -9.796 1.00 98.56 199 TYR A CA 1
ATOM 1525 C C . TYR A 1 199 ? -2.239 -2.748 -11.209 1.00 98.56 199 TYR A C 1
ATOM 1527 O O . TYR A 1 199 ? -1.277 -3.338 -11.713 1.00 98.56 199 TYR A O 1
ATOM 1535 N N . ASP A 1 200 ? -3.373 -2.564 -11.891 1.00 98.50 200 ASP A N 1
ATOM 1536 C CA . ASP A 1 200 ? -3.580 -3.104 -13.240 1.00 98.50 200 ASP A CA 1
ATOM 1537 C C . ASP A 1 200 ? -2.593 -2.509 -14.260 1.00 98.50 200 ASP A C 1
ATOM 1539 O O . ASP A 1 200 ? -2.097 -3.214 -15.153 1.00 98.50 200 ASP A O 1
ATOM 1543 N N . LYS A 1 201 ? -2.264 -1.219 -14.117 1.00 98.62 201 LYS A N 1
ATOM 1544 C CA . LYS A 1 201 ? -1.261 -0.527 -14.935 1.00 98.62 201 LYS A CA 1
ATOM 1545 C C . LYS A 1 201 ? 0.141 -1.097 -14.709 1.00 98.62 201 LYS A C 1
ATOM 1547 O O . LYS A 1 201 ? 0.781 -1.496 -15.688 1.00 98.62 201 LYS A O 1
ATOM 1552 N N . ALA A 1 202 ? 0.596 -1.180 -13.459 1.00 98.38 202 ALA A N 1
ATOM 1553 C CA . ALA A 1 202 ? 1.906 -1.723 -13.100 1.00 98.38 202 ALA A CA 1
ATOM 1554 C C . ALA A 1 202 ? 2.048 -3.165 -13.598 1.00 98.38 202 ALA A C 1
ATOM 1556 O O . ALA A 1 202 ? 2.974 -3.503 -14.342 1.00 98.38 202 ALA A O 1
ATOM 1557 N N . ARG A 1 203 ? 1.042 -3.996 -13.317 1.00 98.25 203 ARG A N 1
ATOM 1558 C CA . ARG A 1 203 ? 0.978 -5.393 -13.751 1.00 98.25 203 ARG A CA 1
ATOM 1559 C C . ARG A 1 203 ? 1.076 -5.561 -15.264 1.00 98.25 203 ARG A C 1
ATOM 1561 O O . ARG A 1 203 ? 1.666 -6.527 -15.741 1.00 98.25 203 ARG A O 1
ATOM 1568 N N . LYS A 1 204 ? 0.479 -4.660 -16.044 1.00 98.44 204 LYS A N 1
ATOM 1569 C CA . LYS A 1 204 ? 0.560 -4.697 -17.510 1.00 98.44 204 LYS A CA 1
ATOM 1570 C C . LYS A 1 204 ? 1.955 -4.340 -18.028 1.00 98.44 204 LYS A C 1
ATOM 1572 O O . LYS A 1 204 ? 2.359 -4.888 -19.048 1.00 98.44 204 LYS A O 1
ATOM 1577 N N . LEU A 1 205 ? 2.652 -3.408 -17.379 1.00 98.25 205 LEU A N 1
ATOM 1578 C CA . LEU A 1 205 ? 3.945 -2.882 -17.839 1.00 98.25 205 LEU A CA 1
ATOM 1579 C C . LEU A 1 205 ? 5.146 -3.724 -17.378 1.00 98.25 205 LEU A C 1
ATOM 1581 O O . LEU A 1 205 ? 6.197 -3.710 -18.032 1.00 98.25 205 LEU A O 1
ATOM 1585 N N . LEU A 1 206 ? 4.977 -4.472 -16.286 1.00 97.25 206 LEU A N 1
ATOM 1586 C CA . LEU A 1 206 ? 5.979 -5.385 -15.730 1.00 97.25 206 LEU A CA 1
ATOM 1587 C C . LEU A 1 206 ? 5.886 -6.820 -16.293 1.00 97.25 206 LEU A C 1
ATOM 1589 O O . LEU A 1 206 ? 6.796 -7.612 -16.082 1.00 97.25 206 LEU A O 1
ATOM 1593 N N . LYS A 1 207 ? 4.830 -7.159 -17.040 1.00 93.19 207 LYS A N 1
ATOM 1594 C CA . LYS A 1 207 ? 4.722 -8.425 -17.792 1.00 93.19 207 LYS A CA 1
ATOM 1595 C C . LYS A 1 207 ? 5.415 -8.372 -19.150 1.00 93.19 207 LYS A C 1
ATOM 1597 O O . LYS A 1 207 ? 5.838 -9.453 -19.613 1.00 93.19 207 LYS A O 1
#

Organism: Listeria grayi (NCBI:txid1641)

Secondary structure (DSSP, 8-state):
-----------------------------------------------------------------------------PBPP-HHHHHHHHHHHHHHHHSSSSSHHHHHHHHHHHT-HHHHHHHHHHHHHHHHHHHHHHHHHHHHB---HHHHHHHHHHHHHHHHHHHHHHHHHHHHHT---PPPHHHHHHHHHHHHHHHHHHHHHH-

Sequence (207 aa):
MKKLLLVFGVLLLSLGLAACKTADNSSAISNSNKEASKIADEEKQQKEESEEVTGNDDDNNYDDVLDDDNESDIESDLEPIDKESNLGLIEEMFDRIDQGQDSISANVNNLIQNVDIDKIDKEITVLENVIDESEENSDTLSTEVKSSDATDAAIEFWDNTVAVLEDQKSLLKSISTGDGNGPDADSYTKKVDDWKDSYDKARKLLK

Mean predicted aligned error: 15.95 Å

Solvent-accessible surface area (backbone atoms only — not comparable to full-atom values): 13036 Å² total; per-residue (Å²): 135,86,83,79,82,76,80,68,75,82,78,72,70,75,79,75,85,74,80,90,77,90,78,91,79,92,88,82,90,84,88,82,91,84,83,90,86,83,89,80,89,84,89,82,90,84,83,88,85,89,82,89,80,86,83,76,93,75,94,76,88,86,83,77,91,74,92,72,88,70,77,69,81,70,73,67,91,44,49,70,68,61,35,68,63,51,41,51,55,51,53,51,52,51,38,49,39,70,50,63,81,84,6,50,54,42,47,52,52,51,39,69,76,66,66,45,57,84,55,43,60,52,48,42,53,52,41,50,55,53,34,53,53,26,50,52,54,26,51,46,49,73,72,61,30,34,86,42,77,45,44,54,26,45,32,48,25,23,53,30,46,33,57,42,44,51,42,53,39,38,35,51,48,18,62,69,71,64,74,73,68,42,62,56,67,69,62,49,51,50,39,49,50,53,25,52,52,24,44,57,49,21,53,62,58,35,104

Nearest PDB structures (foldseek):
  2l7a-assembly1_A  TM=3.833E-01  e=8.376E-01  Mus musculus
  1dow-assembly1_A  TM=4.987E-01  e=3.182E+00  Mus musculus
  9had-assembly1_A  TM=5.022E-01  e=4.966E+00  Dermatophagoides farinae
  1h6g-assembly1_A  TM=5.080E-01  e=7.374E+00  Homo sapiens

Foldseek 3Di:
DDPPPPPPDPLCPPPPPDDDDDDDDDDDDDDDDDDDDDDDDDDDDDDDDDDDDDDDDDDDDPPDDDDDPPVPPPVPPAAADLLVVLLVVLVVLVCQARNDCNHLVNQLSVCVVPVPLVVLVVSLVVLVVSLVVLVVQLVCLVPRHDDDQLSVLSNQLSVLSNVLSVLSSQQSVCSNVVVVPHDDSVVNVVSVVSNVVSSVSNNVSSD